Protein AF-A0A519QA83-F1 (afdb_monomer_lite)

Structure (mmCIF, N/CA/C/O backbone):
data_AF-A0A519QA83-F1
#
_entry.id   AF-A0A519QA83-F1
#
loop_
_atom_site.group_PDB
_atom_site.id
_atom_site.type_symbol
_atom_site.label_atom_id
_atom_site.label_alt_id
_atom_site.label_comp_id
_atom_site.label_asym_id
_atom_site.label_entity_id
_atom_site.label_seq_id
_atom_site.pdbx_PDB_ins_code
_atom_site.Cartn_x
_atom_site.Cartn_y
_atom_site.Cartn_z
_atom_site.occupancy
_atom_site.B_iso_or_equiv
_atom_site.auth_seq_id
_atom_site.auth_comp_id
_atom_site.auth_asym_id
_atom_site.auth_atom_id
_atom_site.pdbx_PDB_model_num
ATOM 1 N N . MET A 1 1 ? -1.523 -4.227 14.394 1.00 54.34 1 MET A N 1
ATOM 2 C CA . MET A 1 1 ? -1.708 -5.619 14.895 1.00 54.34 1 MET A CA 1
ATOM 3 C C . MET A 1 1 ? -2.032 -5.719 16.400 1.00 54.34 1 MET A C 1
ATOM 5 O O . MET A 1 1 ? -2.084 -6.819 16.958 1.00 54.34 1 MET A O 1
ATOM 9 N N . ASN A 1 2 ? -2.325 -4.601 17.074 1.00 49.84 2 ASN A N 1
ATOM 10 C CA . ASN A 1 2 ? -2.514 -4.579 18.530 1.00 49.84 2 ASN A CA 1
ATOM 11 C C . ASN A 1 2 ? -3.851 -5.167 19.010 1.00 49.84 2 ASN A C 1
ATOM 13 O O . ASN A 1 2 ? -3.904 -5.671 20.126 1.00 49.84 2 ASN A O 1
ATOM 17 N N . SER A 1 3 ? -4.872 -5.241 18.150 1.00 56.34 3 SER A N 1
ATOM 18 C CA . SER A 1 3 ? -6.185 -5.821 18.474 1.00 56.34 3 SER A CA 1
ATOM 19 C C . SER A 1 3 ? -6.281 -7.347 18.353 1.00 56.34 3 SER A C 1
ATOM 21 O O . SER A 1 3 ? -7.193 -7.926 18.927 1.00 56.34 3 SER A O 1
ATOM 23 N N . LEU A 1 4 ? -5.363 -8.019 17.642 1.00 64.06 4 LEU A N 1
ATOM 24 C CA . LEU A 1 4 ? -5.380 -9.483 17.544 1.00 64.06 4 LEU A CA 1
ATOM 25 C C . LEU A 1 4 ? -4.859 -10.086 18.855 1.00 64.06 4 LEU A C 1
ATOM 27 O O . LEU A 1 4 ? -3.662 -9.971 19.156 1.00 64.06 4 LEU A O 1
ATOM 31 N N . THR A 1 5 ? -5.725 -10.730 19.637 1.00 74.69 5 THR A N 1
ATOM 32 C CA . THR A 1 5 ? -5.291 -11.511 20.802 1.00 74.69 5 THR A CA 1
ATOM 33 C C . THR A 1 5 ? -5.056 -12.973 20.415 1.00 74.69 5 THR A C 1
ATOM 35 O O . THR A 1 5 ? -5.645 -13.493 19.467 1.00 74.69 5 THR A O 1
ATOM 38 N N . LEU A 1 6 ? -4.210 -13.680 21.174 1.00 77.62 6 LEU A N 1
ATOM 39 C CA . LEU A 1 6 ? -4.020 -15.127 20.987 1.00 77.62 6 LEU A CA 1
ATOM 40 C C . LEU A 1 6 ? -5.333 -15.904 21.168 1.00 77.62 6 LEU A C 1
ATOM 42 O O . LEU A 1 6 ? -5.496 -16.971 20.584 1.00 77.62 6 LEU A O 1
ATOM 46 N N . ARG A 1 7 ? -6.269 -15.362 21.958 1.00 78.31 7 ARG A N 1
ATOM 47 C CA . ARG A 1 7 ? -7.602 -15.930 22.164 1.00 78.31 7 ARG A CA 1
ATOM 48 C C . ARG A 1 7 ? -8.464 -15.807 20.908 1.00 78.31 7 ARG A C 1
ATOM 50 O O . ARG A 1 7 ? -9.066 -16.802 20.517 1.00 78.31 7 ARG A O 1
ATOM 57 N N . ASP A 1 8 ? -8.480 -14.639 20.268 1.00 79.88 8 ASP A N 1
ATOM 58 C CA . ASP A 1 8 ? -9.243 -14.430 19.029 1.00 79.88 8 ASP A CA 1
ATOM 59 C C . ASP A 1 8 ? -8.725 -15.344 17.917 1.00 79.88 8 ASP A C 1
ATOM 61 O O . ASP A 1 8 ? -9.504 -15.978 17.207 1.00 79.88 8 ASP A O 1
ATOM 65 N N . LEU A 1 9 ? -7.398 -15.487 17.821 1.00 79.88 9 LEU A N 1
ATOM 66 C CA . LEU A 1 9 ? -6.788 -16.407 16.868 1.00 79.88 9 LEU A CA 1
ATOM 67 C C . LEU A 1 9 ? -7.158 -17.863 17.167 1.00 79.88 9 LEU A C 1
ATOM 69 O O . LEU A 1 9 ? -7.580 -18.573 16.261 1.00 79.88 9 LEU A O 1
ATOM 73 N N . ALA A 1 10 ? -7.029 -18.299 18.423 1.00 82.75 10 ALA A N 1
ATOM 74 C CA . ALA A 1 10 ? -7.390 -19.645 18.871 1.00 82.75 10 ALA A CA 1
ATOM 75 C C . ALA A 1 10 ? -8.837 -20.003 18.501 1.00 82.75 10 ALA A C 1
ATOM 77 O O . ALA A 1 10 ? -9.091 -21.075 17.949 1.00 82.75 10 ALA A O 1
ATOM 78 N N . GLN A 1 11 ? -9.762 -19.069 18.724 1.00 84.88 11 GLN A N 1
ATOM 79 C CA . GLN A 1 11 ? -11.159 -19.217 18.337 1.00 84.88 11 GLN A CA 1
ATOM 80 C C . GLN A 1 11 ? -11.325 -19.320 16.816 1.00 84.88 11 GLN A C 1
ATOM 82 O O . GLN A 1 11 ? -12.032 -20.211 16.349 1.00 84.88 11 GLN A O 1
ATOM 87 N N . ALA A 1 12 ? -10.651 -18.463 16.045 1.00 82.81 12 ALA A N 1
ATOM 88 C CA . ALA A 1 12 ? -10.742 -18.460 14.585 1.00 82.81 12 ALA A CA 1
ATOM 89 C C . ALA A 1 12 ? -10.216 -19.755 13.941 1.00 82.81 12 ALA A C 1
ATOM 91 O O . ALA A 1 12 ? -10.773 -20.212 12.947 1.00 82.81 12 ALA A O 1
ATOM 92 N N . VAL A 1 13 ? -9.172 -20.370 14.511 1.00 84.75 13 VAL A N 1
ATOM 93 C CA . VAL A 1 13 ? -8.583 -21.621 13.988 1.00 84.75 13 VAL A CA 1
ATOM 94 C C . VAL A 1 13 ? -9.117 -22.886 14.672 1.00 84.75 13 VAL A C 1
ATOM 96 O O . VAL A 1 13 ? -8.660 -23.990 14.368 1.00 84.75 13 VAL A O 1
ATOM 99 N N . GLY A 1 14 ? -10.055 -22.749 15.617 1.00 84.62 14 GLY A N 1
ATOM 100 C CA . GLY A 1 14 ? -10.630 -23.869 16.367 1.00 84.62 14 GLY A CA 1
ATOM 101 C C . GLY A 1 14 ? -9.611 -24.642 17.217 1.00 84.62 14 GLY A C 1
ATOM 102 O O . GLY A 1 14 ? -9.711 -25.864 17.343 1.00 84.62 14 GLY A O 1
ATOM 103 N N . LYS A 1 15 ? -8.597 -23.963 17.771 1.00 87.94 15 LYS A N 1
ATOM 104 C CA . LYS A 1 15 ? -7.553 -24.558 18.633 1.00 87.94 15 LYS A CA 1
ATOM 105 C C . LYS A 1 15 ? -7.526 -23.887 20.002 1.00 87.94 15 LYS A C 1
ATOM 107 O O . LYS A 1 15 ? -8.111 -22.831 20.196 1.00 87.94 15 LYS A O 1
ATOM 112 N N . SER A 1 16 ? -6.842 -24.494 20.972 1.00 85.50 16 SER A N 1
ATOM 113 C CA . SER A 1 16 ? -6.591 -23.837 22.257 1.00 85.50 16 SER A CA 1
ATOM 114 C C . SER A 1 16 ? -5.443 -22.833 22.141 1.00 85.50 16 SER A C 1
ATOM 116 O O . SER A 1 16 ? -4.518 -23.003 21.344 1.00 85.50 16 SER A O 1
ATOM 118 N N . THR A 1 17 ? -5.460 -21.806 22.990 1.00 82.50 17 THR A N 1
ATOM 119 C CA . THR A 1 17 ? -4.350 -20.851 23.112 1.00 82.50 17 THR A CA 1
ATOM 120 C C . THR A 1 17 ? -3.035 -21.544 23.477 1.00 82.50 17 THR A C 1
ATOM 122 O O . THR A 1 17 ? -1.984 -21.128 23.002 1.00 82.50 17 THR A O 1
ATOM 125 N N . THR A 1 18 ? -3.084 -22.636 24.248 1.00 85.50 18 THR A N 1
ATOM 126 C CA . THR A 1 18 ? -1.916 -23.453 24.613 1.00 85.50 18 THR A CA 1
ATOM 127 C C . THR A 1 18 ? -1.201 -24.035 23.396 1.00 85.50 18 THR A C 1
ATOM 129 O O . THR A 1 18 ? 0.023 -24.033 23.361 1.00 85.50 18 THR A O 1
ATOM 132 N N . VAL A 1 19 ? -1.931 -24.488 22.369 1.00 84.50 19 VAL A N 1
ATOM 133 C CA . VAL A 1 19 ? -1.313 -25.001 21.131 1.00 84.50 19 VAL A CA 1
ATOM 134 C C . VAL A 1 19 ? -0.548 -23.893 20.407 1.00 84.50 19 VAL A C 1
ATOM 136 O O . VAL A 1 19 ? 0.564 -24.116 19.941 1.00 84.50 19 VAL A O 1
ATOM 139 N N . ILE A 1 20 ? -1.111 -22.685 20.356 1.00 82.06 20 ILE A N 1
ATOM 140 C CA . ILE A 1 20 ? -0.476 -21.528 19.709 1.00 82.06 20 ILE A CA 1
ATOM 141 C C . ILE A 1 20 ? 0.773 -21.093 20.487 1.00 82.06 20 ILE A C 1
ATOM 143 O O . ILE A 1 20 ? 1.814 -20.846 19.887 1.00 82.06 20 ILE A O 1
ATOM 147 N N . VAL A 1 21 ? 0.697 -21.055 21.820 1.00 84.81 21 VAL A N 1
ATOM 148 C CA . VAL A 1 21 ? 1.844 -20.756 22.694 1.00 84.81 21 VAL A CA 1
ATOM 149 C C . VAL A 1 21 ? 2.941 -21.815 22.554 1.00 84.81 21 VAL A C 1
ATOM 151 O O . VAL A 1 21 ? 4.108 -21.461 22.470 1.00 84.81 21 VAL A O 1
ATOM 154 N N . ASN A 1 22 ? 2.596 -23.099 22.446 1.00 88.06 22 ASN A N 1
ATOM 155 C CA . ASN A 1 22 ? 3.593 -24.154 22.246 1.00 88.06 22 ASN A CA 1
ATOM 156 C C . ASN A 1 22 ? 4.310 -24.048 20.892 1.00 88.06 22 ASN A C 1
ATOM 158 O O . ASN A 1 22 ? 5.493 -24.359 20.811 1.00 88.06 22 ASN A O 1
ATOM 162 N N . LEU A 1 23 ? 3.607 -23.631 19.835 1.00 86.38 23 LEU A N 1
ATOM 163 C CA . LEU A 1 23 ? 4.178 -23.523 18.489 1.00 86.38 23 LEU A CA 1
ATOM 164 C C . LEU A 1 23 ? 4.998 -22.246 18.283 1.00 86.38 23 LEU A C 1
ATOM 166 O O . LEU A 1 23 ? 5.997 -22.275 17.573 1.00 86.38 23 LEU A O 1
ATOM 170 N N . PHE A 1 24 ? 4.573 -21.132 18.879 1.00 85.81 24 PHE A N 1
ATOM 171 C CA . PHE A 1 24 ? 5.125 -19.808 18.572 1.00 85.81 24 PHE A CA 1
ATOM 172 C C . PHE A 1 24 ? 5.715 -19.082 19.788 1.00 85.81 24 PHE A C 1
ATOM 174 O O . PHE A 1 24 ? 6.236 -17.976 19.654 1.00 85.81 24 PHE A O 1
ATOM 181 N N . GLY A 1 25 ? 5.628 -19.673 20.982 1.00 86.19 25 GLY A N 1
ATOM 182 C CA . GLY A 1 25 ? 6.073 -19.099 22.253 1.00 86.19 25 GLY A CA 1
ATOM 183 C C . GLY A 1 25 ? 5.185 -17.947 22.723 1.00 86.19 25 GLY A C 1
ATOM 184 O O . GLY A 1 25 ? 4.432 -18.065 23.686 1.00 86.19 25 GLY A O 1
ATOM 185 N N . ALA A 1 26 ? 5.255 -16.818 22.025 1.00 82.56 26 ALA A N 1
ATOM 186 C CA . ALA A 1 26 ? 4.541 -15.591 22.349 1.00 82.56 26 ALA A CA 1
ATOM 187 C C . ALA A 1 26 ? 3.913 -14.958 21.099 1.00 82.56 26 ALA A C 1
ATOM 189 O O . ALA A 1 26 ? 4.157 -15.369 19.964 1.00 82.56 26 ALA A O 1
ATOM 190 N N . LYS A 1 27 ? 3.115 -13.900 21.298 1.00 80.38 27 LYS A N 1
ATOM 191 C CA . LYS A 1 27 ? 2.527 -13.119 20.196 1.00 80.38 27 LYS A CA 1
ATOM 192 C C . LYS A 1 27 ? 3.597 -12.585 19.232 1.00 80.38 27 LYS A C 1
ATOM 194 O O . LYS A 1 27 ? 3.352 -12.559 18.033 1.00 80.38 27 LYS A O 1
ATOM 199 N N . SER A 1 28 ? 4.770 -12.195 19.735 1.00 81.38 28 SER A N 1
ATOM 200 C CA . SER A 1 28 ? 5.907 -11.771 18.908 1.00 81.38 28 SER A CA 1
ATOM 201 C C . SER A 1 28 ? 6.388 -12.883 17.974 1.00 81.38 28 SER A C 1
ATOM 203 O O . SER A 1 28 ? 6.500 -12.644 16.777 1.00 81.38 28 SER A O 1
ATOM 205 N N . GLY A 1 29 ? 6.574 -14.104 18.486 1.00 84.38 29 GLY A N 1
ATOM 206 C CA . GLY A 1 29 ? 6.980 -15.257 17.677 1.00 84.38 29 GLY A CA 1
ATOM 207 C C . GLY A 1 29 ? 5.936 -15.653 16.631 1.00 84.38 29 GLY A C 1
ATOM 208 O O . GLY A 1 29 ? 6.284 -16.015 15.511 1.00 84.38 29 GLY A O 1
ATOM 209 N N . LEU A 1 30 ? 4.646 -15.493 16.941 1.00 85.50 30 LEU A N 1
ATOM 210 C CA . LEU A 1 30 ? 3.574 -15.672 15.960 1.00 85.50 30 LEU A CA 1
ATOM 211 C C . LEU A 1 30 ? 3.630 -14.606 14.854 1.00 85.50 30 LEU A C 1
ATOM 213 O O . LEU A 1 30 ? 3.518 -14.947 13.681 1.00 85.50 30 LEU A O 1
ATOM 217 N N . ILE A 1 31 ? 3.794 -13.328 15.213 1.00 85.56 31 ILE A N 1
ATOM 218 C CA . ILE A 1 31 ? 3.922 -12.233 14.236 1.00 85.56 31 ILE A CA 1
ATOM 219 C C . ILE A 1 31 ? 5.139 -12.469 13.336 1.00 85.56 31 ILE A C 1
ATOM 221 O O . ILE A 1 31 ? 5.026 -12.303 12.123 1.00 85.56 31 ILE A O 1
ATOM 225 N N . GLN A 1 32 ? 6.263 -12.911 13.908 1.00 87.00 32 GLN A N 1
ATOM 226 C CA . GLN A 1 32 ? 7.455 -13.267 13.144 1.00 87.00 32 GLN A CA 1
ATOM 227 C C . GLN A 1 32 ? 7.157 -14.399 12.157 1.00 87.00 32 GLN A C 1
ATOM 229 O O . GLN A 1 32 ? 7.405 -14.241 10.969 1.00 87.00 32 GLN A O 1
ATOM 234 N N . ALA A 1 33 ? 6.555 -15.504 12.609 1.00 89.94 33 ALA A N 1
ATOM 235 C CA . ALA A 1 33 ? 6.227 -16.637 11.741 1.00 89.94 33 ALA A CA 1
ATOM 236 C C . ALA A 1 33 ? 5.262 -16.259 10.600 1.00 89.94 33 ALA A C 1
ATOM 238 O O . ALA A 1 33 ? 5.432 -16.700 9.464 1.00 89.94 33 ALA A O 1
ATOM 239 N N . VAL A 1 34 ? 4.269 -15.411 10.886 1.00 91.00 34 VAL A N 1
ATOM 240 C CA . VAL A 1 34 ? 3.353 -14.863 9.873 1.00 91.00 34 VAL A CA 1
ATOM 241 C C . VAL A 1 34 ? 4.108 -13.984 8.871 1.00 91.00 34 VAL A C 1
ATOM 243 O O . VAL A 1 34 ? 3.839 -14.057 7.674 1.00 91.00 34 VAL A O 1
ATOM 246 N N . GLY A 1 35 ? 5.063 -13.186 9.346 1.00 92.56 35 GLY A N 1
ATOM 247 C CA . GLY A 1 35 ? 5.946 -12.374 8.517 1.00 92.56 35 GLY A CA 1
ATOM 248 C C . GLY A 1 35 ? 6.856 -13.194 7.598 1.00 92.56 35 GLY A C 1
ATOM 249 O O . GLY A 1 35 ? 6.949 -12.893 6.412 1.00 92.56 35 GLY A O 1
ATOM 250 N N . GLU A 1 36 ? 7.466 -14.267 8.105 1.00 94.88 36 GLU A N 1
ATOM 251 C CA . GLU A 1 36 ? 8.290 -15.184 7.299 1.00 94.88 36 GLU A CA 1
ATOM 252 C C . GLU A 1 36 ? 7.459 -15.885 6.212 1.00 94.88 36 GLU A C 1
ATOM 254 O O . GLU A 1 36 ? 7.869 -15.967 5.053 1.00 94.88 36 GLU A O 1
ATOM 259 N N . GLU A 1 37 ? 6.248 -16.344 6.544 1.00 95.12 37 GLU A N 1
ATOM 260 C CA . GLU A 1 37 ? 5.341 -16.928 5.549 1.00 95.12 37 GLU A CA 1
ATOM 261 C C . GLU A 1 37 ? 4.876 -15.886 4.519 1.00 95.12 37 GLU A C 1
ATOM 263 O O . GLU A 1 37 ? 4.764 -16.198 3.330 1.00 95.12 37 GLU A O 1
ATOM 268 N N . ALA A 1 38 ? 4.638 -14.638 4.939 1.00 95.19 38 ALA A N 1
ATOM 269 C CA . ALA A 1 38 ? 4.333 -13.543 4.023 1.00 95.19 38 ALA A CA 1
ATOM 270 C C . ALA A 1 38 ? 5.508 -13.259 3.077 1.00 95.19 38 ALA A C 1
ATOM 272 O O . ALA A 1 38 ? 5.279 -13.105 1.879 1.00 95.19 38 ALA A O 1
ATOM 273 N N . LEU A 1 39 ? 6.747 -13.262 3.581 1.00 97.00 39 LEU A N 1
ATOM 274 C CA . LEU A 1 39 ? 7.962 -13.098 2.778 1.00 97.00 39 LEU A CA 1
ATOM 275 C C . LEU A 1 39 ? 8.091 -14.212 1.740 1.00 97.00 39 LEU A C 1
ATOM 277 O O . LEU A 1 39 ? 8.279 -13.929 0.559 1.00 97.00 39 LEU A O 1
ATOM 281 N N . ARG A 1 40 ? 7.898 -15.470 2.152 1.00 97.56 40 ARG A N 1
ATOM 282 C CA . ARG A 1 40 ? 7.931 -16.629 1.250 1.00 97.56 40 ARG A CA 1
ATOM 283 C C . ARG A 1 40 ? 6.880 -16.529 0.141 1.00 97.56 40 ARG A C 1
ATOM 285 O O . ARG A 1 40 ? 7.168 -16.830 -1.017 1.00 97.56 40 ARG A O 1
ATOM 292 N N . ARG A 1 41 ? 5.649 -16.125 0.479 1.00 97.00 41 ARG A N 1
ATOM 293 C CA . ARG A 1 41 ? 4.567 -15.944 -0.505 1.00 97.00 41 ARG A CA 1
ATOM 294 C C . ARG A 1 41 ? 4.837 -14.789 -1.460 1.00 97.00 41 ARG A C 1
ATOM 296 O O . ARG A 1 41 ? 4.523 -14.924 -2.640 1.00 97.00 41 ARG A O 1
ATOM 303 N N . ASP A 1 42 ? 5.397 -13.694 -0.957 1.00 97.06 42 ASP A N 1
ATOM 304 C CA . ASP A 1 42 ? 5.720 -12.512 -1.756 1.00 97.06 42 ASP A CA 1
ATOM 305 C C . ASP A 1 42 ? 6.888 -12.795 -2.711 1.00 97.06 42 ASP A C 1
ATOM 307 O O . ASP A 1 42 ? 6.799 -12.460 -3.887 1.00 97.06 42 ASP A O 1
ATOM 311 N N . ALA A 1 43 ? 7.925 -13.512 -2.266 1.00 97.69 43 ALA A N 1
ATOM 312 C CA . ALA A 1 43 ? 9.002 -13.984 -3.142 1.00 97.69 43 ALA A CA 1
ATOM 313 C C . ALA A 1 43 ? 8.449 -14.864 -4.276 1.00 97.69 43 ALA A C 1
ATOM 315 O O . ALA A 1 43 ? 8.624 -14.558 -5.451 1.00 97.69 43 ALA A O 1
ATOM 316 N N . ALA A 1 44 ? 7.636 -15.871 -3.934 1.00 97.38 44 ALA A N 1
ATOM 317 C CA . ALA A 1 44 ? 7.009 -16.731 -4.937 1.00 97.38 44 ALA A CA 1
ATOM 318 C C . ALA A 1 44 ? 6.054 -15.966 -5.877 1.00 97.38 44 ALA A C 1
ATOM 320 O O . ALA A 1 44 ? 5.820 -16.395 -7.007 1.00 97.38 44 ALA A O 1
ATOM 321 N N . PHE A 1 45 ? 5.441 -14.874 -5.410 1.00 97.56 45 PHE A N 1
ATOM 322 C CA . PHE A 1 45 ? 4.655 -13.981 -6.258 1.00 97.56 45 PHE A CA 1
ATOM 323 C C . PHE A 1 45 ? 5.545 -13.272 -7.283 1.00 97.56 45 PHE A C 1
ATOM 325 O O . PHE A 1 45 ? 5.203 -13.309 -8.463 1.00 97.56 45 PHE A O 1
ATOM 332 N N . HIS A 1 46 ? 6.672 -12.690 -6.863 1.00 97.88 46 HIS A N 1
ATOM 333 C CA . HIS A 1 46 ? 7.605 -12.010 -7.768 1.00 97.88 46 HIS A CA 1
ATOM 334 C C . HIS A 1 46 ? 8.194 -12.977 -8.802 1.00 97.88 46 HIS A C 1
ATOM 336 O O . HIS A 1 46 ? 8.186 -12.650 -9.988 1.00 97.88 46 HIS A O 1
ATOM 342 N N . ASP A 1 47 ? 8.580 -14.190 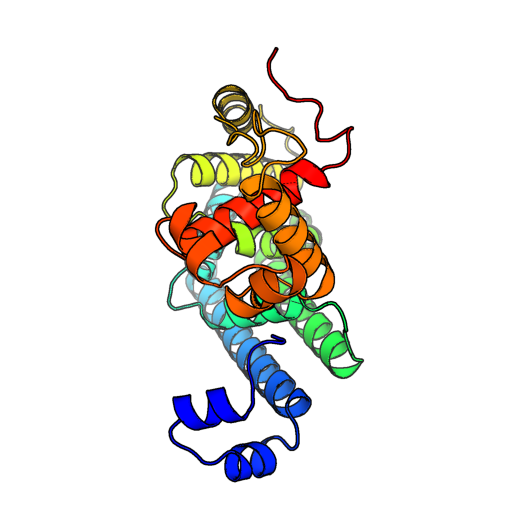-8.388 1.00 97.81 47 ASP A N 1
ATOM 343 C CA . ASP A 1 47 ? 9.078 -15.229 -9.300 1.00 97.81 47 ASP A CA 1
ATOM 344 C C . ASP A 1 47 ? 8.070 -15.521 -10.419 1.00 97.81 47 ASP A C 1
ATOM 346 O O . ASP A 1 47 ? 8.397 -15.461 -11.604 1.00 97.81 47 ASP A O 1
ATOM 350 N N . ARG A 1 48 ? 6.808 -15.794 -10.051 1.00 97.56 48 ARG A N 1
ATOM 351 C CA . ARG A 1 48 ? 5.741 -16.073 -11.028 1.00 97.56 48 ARG A CA 1
ATOM 352 C C . ARG A 1 48 ? 5.428 -14.861 -11.899 1.00 97.56 48 ARG A C 1
ATOM 354 O O . ARG A 1 48 ? 5.186 -15.021 -13.092 1.00 97.56 48 ARG A O 1
ATOM 361 N N . PHE A 1 49 ? 5.397 -13.674 -11.299 1.00 97.75 49 PHE A N 1
ATOM 362 C CA . PHE A 1 49 ? 5.082 -12.430 -11.990 1.00 97.75 49 PHE A CA 1
ATOM 363 C C . PHE A 1 49 ? 6.104 -12.139 -13.091 1.00 97.75 49 PHE A C 1
ATOM 365 O O . PHE A 1 49 ? 5.717 -11.951 -14.242 1.00 97.75 49 PHE A O 1
ATOM 372 N N . PHE A 1 50 ? 7.400 -12.178 -12.770 1.00 97.31 50 PHE A N 1
ATOM 373 C CA . PHE A 1 50 ? 8.449 -11.889 -13.745 1.00 97.31 50 PHE A CA 1
ATOM 374 C C . PHE A 1 50 ? 8.702 -13.039 -14.723 1.00 97.31 50 PHE A C 1
ATOM 376 O O . PHE A 1 50 ? 9.006 -12.771 -15.883 1.00 97.31 50 PHE A O 1
ATOM 383 N N . GLN A 1 51 ? 8.487 -14.303 -14.331 1.00 97.00 51 GLN A N 1
ATOM 384 C CA . GLN A 1 51 ? 8.492 -15.416 -15.291 1.00 97.00 51 GLN A CA 1
ATOM 385 C C . GLN A 1 51 ? 7.427 -15.253 -16.380 1.00 97.00 51 GLN A C 1
ATOM 387 O O . GLN A 1 51 ? 7.698 -15.555 -17.541 1.00 97.00 51 GLN A O 1
ATOM 392 N N . ALA A 1 52 ? 6.232 -14.761 -16.035 1.00 96.69 52 ALA A N 1
ATOM 393 C CA . ALA A 1 52 ? 5.140 -14.589 -16.995 1.00 96.69 52 ALA A CA 1
ATOM 394 C C . ALA A 1 52 ? 5.434 -13.536 -18.079 1.00 96.69 52 ALA A C 1
ATOM 396 O O . ALA A 1 52 ? 4.811 -13.561 -19.139 1.00 96.69 52 ALA A O 1
ATOM 397 N N . VAL A 1 53 ? 6.380 -12.629 -17.824 1.00 95.88 53 VAL A N 1
ATOM 398 C CA . VAL A 1 53 ? 6.794 -11.562 -18.749 1.00 95.88 53 VAL A CA 1
ATOM 399 C C . VAL A 1 53 ? 8.266 -11.678 -19.149 1.00 95.88 53 VAL A C 1
ATOM 401 O O . VAL A 1 53 ? 8.874 -10.708 -19.602 1.00 95.88 53 VAL A O 1
ATOM 404 N N . ALA A 1 54 ? 8.860 -12.863 -18.986 1.00 93.88 54 ALA A N 1
ATOM 405 C CA . ALA A 1 54 ? 10.246 -13.103 -19.357 1.00 93.88 54 ALA A CA 1
ATOM 406 C C . ALA A 1 54 ? 10.470 -12.797 -20.849 1.00 93.88 54 ALA A C 1
ATOM 408 O O . ALA A 1 54 ? 9.756 -13.298 -21.718 1.00 93.88 54 ALA A O 1
ATOM 409 N N . GLY A 1 55 ? 11.469 -11.962 -21.142 1.00 90.81 55 GLY A N 1
ATOM 410 C CA . GLY A 1 55 ? 11.785 -11.521 -22.504 1.00 90.81 55 GLY A CA 1
ATOM 411 C C . GLY A 1 55 ? 10.924 -10.370 -23.038 1.00 90.81 55 GLY A C 1
ATOM 412 O O . GLY A 1 55 ? 11.140 -9.956 -24.176 1.00 90.81 55 GLY A O 1
ATOM 413 N N . LEU A 1 56 ? 9.983 -9.827 -22.254 1.00 92.31 56 LEU A N 1
ATOM 414 C CA . LEU A 1 56 ? 9.276 -8.597 -22.617 1.00 92.31 56 LEU A CA 1
ATOM 415 C C . LEU A 1 56 ? 10.281 -7.430 -22.710 1.00 92.31 56 LEU A C 1
ATOM 417 O O . LEU A 1 56 ? 11.002 -7.189 -21.738 1.00 92.31 56 LEU A O 1
ATOM 421 N N . PRO A 1 57 ? 10.336 -6.679 -23.827 1.00 92.62 57 PRO A N 1
ATOM 422 C CA . PRO A 1 57 ? 11.207 -5.513 -23.935 1.00 92.62 57 PRO A CA 1
ATOM 423 C C . PRO A 1 57 ? 10.860 -4.447 -22.892 1.00 92.62 57 PRO A C 1
ATOM 425 O O . PRO A 1 57 ? 9.694 -4.059 -22.757 1.00 92.62 57 PRO A O 1
ATOM 428 N N . VAL A 1 58 ? 11.880 -3.936 -22.197 1.00 93.69 58 VAL A N 1
ATOM 429 C CA . VAL A 1 58 ? 11.739 -2.879 -21.183 1.00 93.69 58 VAL A CA 1
ATOM 430 C C . VAL A 1 58 ? 11.658 -1.510 -21.864 1.00 93.69 58 VAL A C 1
ATOM 432 O O . VAL A 1 58 ? 12.573 -0.693 -21.835 1.00 93.69 58 VAL A O 1
ATOM 435 N N . GLU A 1 59 ? 10.530 -1.274 -22.524 1.00 95.25 59 GLU A N 1
ATOM 436 C CA . GLU A 1 59 ? 10.170 0.012 -23.117 1.00 95.25 59 GLU A CA 1
ATOM 437 C C . GLU A 1 59 ? 9.209 0.774 -22.200 1.00 95.25 59 GLU A C 1
ATOM 439 O O . GLU A 1 59 ? 8.508 0.177 -21.385 1.00 95.25 59 GLU A O 1
ATOM 444 N N . ARG A 1 60 ? 9.138 2.100 -22.355 1.00 94.38 60 ARG A N 1
ATOM 445 C CA . ARG A 1 60 ? 8.342 2.991 -21.494 1.00 94.38 60 ARG A CA 1
ATOM 446 C C . ARG A 1 60 ? 6.906 2.508 -21.283 1.00 94.38 60 ARG A C 1
ATOM 448 O O . ARG A 1 60 ? 6.459 2.415 -20.142 1.00 94.38 60 ARG A O 1
ATOM 455 N N . ASP A 1 61 ? 6.190 2.198 -22.361 1.00 95.50 61 ASP A N 1
ATOM 456 C CA . ASP A 1 61 ? 4.776 1.813 -22.272 1.00 95.50 61 ASP A CA 1
ATOM 457 C C . ASP A 1 61 ? 4.596 0.394 -21.715 1.00 95.50 61 ASP A C 1
ATOM 459 O O . ASP A 1 61 ? 3.681 0.162 -20.923 1.00 95.50 61 ASP A O 1
ATOM 463 N N . ASN A 1 62 ? 5.512 -0.526 -22.038 1.00 95.88 62 ASN A N 1
ATOM 464 C CA . ASN A 1 62 ? 5.527 -1.871 -21.460 1.00 95.88 62 ASN A CA 1
ATOM 465 C C . ASN A 1 62 ? 5.784 -1.819 -19.951 1.00 95.88 62 ASN A C 1
ATOM 467 O O . ASN A 1 62 ? 5.075 -2.472 -19.188 1.00 95.88 62 ASN A O 1
ATOM 471 N N . LEU A 1 63 ? 6.755 -1.013 -19.509 1.00 96.38 63 LEU A N 1
ATOM 472 C CA . LEU A 1 63 ? 7.084 -0.849 -18.096 1.00 96.38 63 LEU A CA 1
ATOM 473 C C . LEU A 1 63 ? 5.923 -0.205 -17.328 1.00 96.38 63 LEU A C 1
ATOM 475 O O . LEU A 1 63 ? 5.543 -0.699 -16.267 1.00 96.38 63 LEU A O 1
ATOM 479 N N . LEU A 1 64 ? 5.312 0.847 -17.880 1.00 96.19 64 LEU A N 1
ATOM 480 C CA . LEU A 1 64 ? 4.131 1.477 -17.288 1.00 96.19 64 LEU A CA 1
ATOM 481 C C . LEU A 1 64 ? 2.982 0.470 -17.125 1.00 96.19 64 LEU A C 1
ATOM 483 O O . LEU A 1 64 ? 2.426 0.343 -16.031 1.00 96.19 64 LEU A O 1
ATOM 487 N N . ALA A 1 65 ? 2.653 -0.275 -18.184 1.00 96.81 65 ALA A N 1
ATOM 488 C CA . A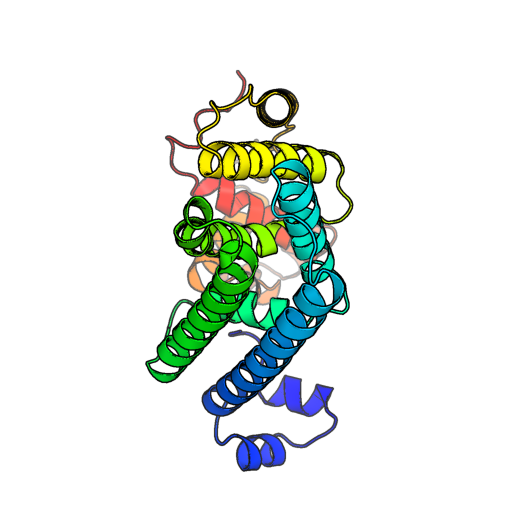LA A 1 65 ? 1.601 -1.288 -18.146 1.00 96.81 65 ALA A CA 1
ATOM 489 C C . ALA A 1 65 ? 1.918 -2.409 -17.142 1.00 96.81 65 ALA A C 1
ATOM 491 O O . ALA A 1 65 ? 1.040 -2.832 -16.385 1.00 96.81 65 ALA A O 1
ATOM 492 N N . LEU A 1 66 ? 3.176 -2.855 -17.086 1.00 97.44 66 LEU A N 1
ATOM 493 C CA . LEU A 1 66 ? 3.626 -3.894 -16.163 1.00 97.44 66 LEU A CA 1
ATOM 494 C C . LEU A 1 66 ? 3.489 -3.454 -14.702 1.00 97.44 66 LEU A C 1
ATOM 496 O O . LEU A 1 66 ? 2.977 -4.212 -13.877 1.00 97.44 66 LEU A O 1
ATOM 500 N N . ILE A 1 67 ? 3.893 -2.224 -14.377 1.00 97.12 67 ILE A N 1
ATOM 501 C CA . ILE A 1 67 ? 3.792 -1.692 -13.013 1.00 97.12 67 ILE A CA 1
ATOM 502 C C . ILE A 1 67 ? 2.321 -1.515 -12.598 1.00 97.12 67 ILE A C 1
ATOM 504 O O . ILE A 1 67 ? 1.947 -1.872 -11.477 1.00 97.12 67 ILE A O 1
ATOM 508 N N . GLN A 1 68 ? 1.456 -1.031 -13.497 1.00 95.12 68 GLN A N 1
ATOM 509 C CA . GLN A 1 68 ? 0.012 -0.954 -13.231 1.00 95.12 68 GLN A CA 1
ATOM 510 C C . GLN A 1 68 ? -0.586 -2.343 -12.978 1.00 95.12 68 GLN A C 1
ATOM 512 O O . GLN A 1 68 ? -1.366 -2.533 -12.041 1.00 95.12 68 GLN A O 1
ATOM 517 N N . HIS A 1 69 ? -0.194 -3.334 -13.780 1.00 95.81 69 HIS A N 1
ATOM 518 C CA . HIS A 1 69 ? -0.636 -4.710 -13.591 1.00 95.81 69 HIS A CA 1
ATOM 519 C C . HIS A 1 69 ? -0.156 -5.289 -12.251 1.00 95.81 69 HIS A C 1
ATOM 521 O O . HIS A 1 69 ? -0.957 -5.872 -11.517 1.00 95.81 69 HIS A O 1
ATOM 527 N N . TYR A 1 70 ? 1.108 -5.057 -11.882 1.00 96.56 70 TYR A N 1
ATOM 528 C CA . TYR A 1 70 ? 1.669 -5.436 -10.582 1.00 96.56 70 TYR A CA 1
ATOM 529 C C . TYR A 1 70 ? 0.847 -4.866 -9.415 1.00 96.56 70 TYR A C 1
ATOM 531 O O . TYR A 1 70 ? 0.488 -5.602 -8.491 1.00 96.56 70 TYR A O 1
ATOM 539 N N . LEU A 1 71 ? 0.507 -3.571 -9.461 1.00 94.19 71 LEU A N 1
ATOM 540 C CA . LEU A 1 71 ? -0.312 -2.922 -8.431 1.00 94.19 71 LEU A CA 1
ATOM 541 C C . LEU A 1 71 ? -1.697 -3.558 -8.315 1.00 94.19 71 LEU A C 1
ATOM 543 O O . LEU A 1 71 ? -2.134 -3.877 -7.209 1.00 94.19 71 LEU A O 1
ATOM 547 N N . ASN A 1 72 ? -2.358 -3.797 -9.448 1.00 92.69 72 ASN A N 1
ATOM 548 C CA . ASN A 1 72 ? -3.687 -4.405 -9.477 1.00 92.69 72 ASN A CA 1
ATOM 549 C C . ASN A 1 72 ? -3.687 -5.813 -8.873 1.00 92.69 72 ASN A C 1
ATOM 551 O O . ASN A 1 72 ? -4.563 -6.138 -8.072 1.00 92.69 72 ASN A O 1
ATOM 555 N N . LEU A 1 73 ? -2.680 -6.634 -9.190 1.00 94.81 73 LEU A N 1
ATOM 556 C CA . LEU A 1 73 ? -2.545 -7.965 -8.597 1.00 94.81 73 LEU A CA 1
ATOM 557 C C . LEU A 1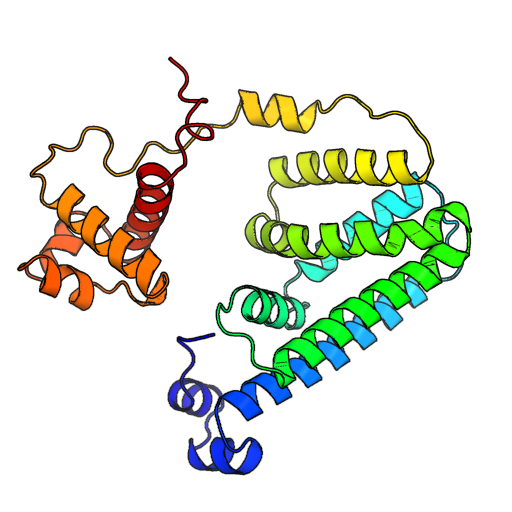 73 ? -2.345 -7.896 -7.080 1.00 94.81 73 LEU A C 1
ATOM 559 O O . LEU A 1 73 ? -2.948 -8.677 -6.348 1.00 94.81 73 LEU A O 1
ATOM 563 N N . ARG A 1 74 ? -1.549 -6.939 -6.588 1.00 93.56 74 ARG A N 1
ATOM 564 C CA . ARG A 1 74 ? -1.284 -6.772 -5.145 1.00 93.56 74 ARG A CA 1
ATOM 565 C C . ARG A 1 74 ? -2.424 -6.105 -4.370 1.00 93.56 74 ARG A C 1
ATOM 567 O O . ARG A 1 74 ? -2.489 -6.231 -3.144 1.00 93.56 74 ARG A O 1
ATOM 574 N N . ALA A 1 75 ? -3.337 -5.435 -5.067 1.00 91.31 75 ALA A N 1
ATOM 575 C CA . ALA A 1 75 ? -4.611 -4.965 -4.525 1.00 91.31 75 ALA A CA 1
ATOM 576 C C . ALA A 1 75 ? -5.711 -6.044 -4.553 1.00 91.31 75 ALA A C 1
ATOM 578 O O . ALA A 1 75 ? -6.742 -5.884 -3.899 1.00 91.31 75 ALA A O 1
ATOM 579 N N . GLY A 1 76 ? -5.505 -7.134 -5.299 1.00 89.62 76 GLY A N 1
ATOM 580 C CA . GLY A 1 76 ? -6.477 -8.208 -5.466 1.00 89.62 76 GLY A CA 1
ATOM 581 C C . GLY A 1 76 ? -6.723 -9.038 -4.195 1.00 89.62 76 GLY A C 1
ATOM 582 O O . GLY A 1 76 ? -5.892 -9.064 -3.283 1.00 89.62 76 GLY A O 1
ATOM 583 N N . PRO A 1 77 ? -7.852 -9.769 -4.134 1.00 85.50 77 PRO A N 1
ATOM 584 C CA . PRO A 1 77 ? -8.235 -10.566 -2.963 1.00 85.50 77 PRO A CA 1
ATOM 585 C C . PRO A 1 77 ? -7.242 -11.696 -2.645 1.00 85.50 77 PRO A C 1
ATOM 587 O O . PRO A 1 77 ? -7.050 -12.038 -1.478 1.00 85.50 77 PRO A O 1
ATOM 590 N N . ASP A 1 78 ? -6.561 -12.232 -3.659 1.00 86.81 78 ASP A N 1
ATOM 591 C CA . ASP A 1 78 ? -5.585 -13.318 -3.503 1.00 86.81 78 ASP A CA 1
ATOM 592 C C . ASP A 1 78 ? -4.244 -12.843 -2.915 1.00 86.81 78 ASP A C 1
ATOM 594 O O . ASP A 1 78 ? -3.425 -13.645 -2.457 1.00 86.81 78 ASP A O 1
ATOM 598 N N . ALA A 1 79 ? -4.022 -11.527 -2.853 1.00 90.00 79 ALA A N 1
ATOM 599 C CA . ALA A 1 79 ? -2.806 -10.910 -2.335 1.00 90.00 79 ALA A CA 1
ATOM 600 C C . ALA A 1 79 ? -2.867 -10.654 -0.818 1.00 90.00 79 ALA 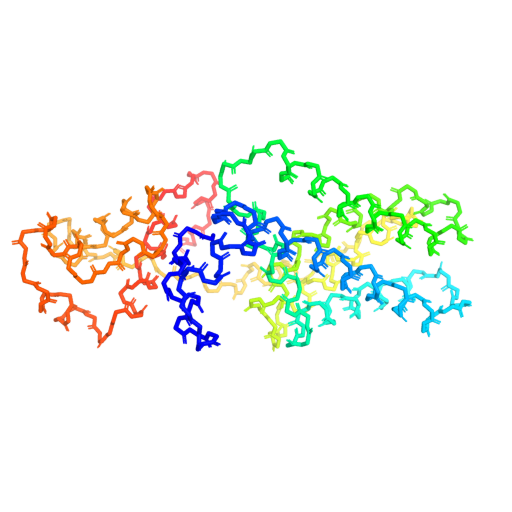A C 1
ATOM 602 O O . ALA A 1 79 ? -2.350 -9.658 -0.310 1.00 90.00 79 ALA A O 1
ATOM 603 N N . GLY A 1 80 ? -3.468 -11.574 -0.053 1.00 88.25 80 GLY A N 1
ATOM 604 C CA . GLY A 1 80 ? -3.600 -11.454 1.406 1.00 88.25 80 GLY A CA 1
ATOM 605 C C . GLY A 1 80 ? -2.264 -11.274 2.146 1.00 88.25 80 GLY A C 1
ATOM 606 O O . GLY A 1 80 ? -2.222 -10.634 3.195 1.00 88.25 80 GLY A O 1
ATOM 607 N N . PHE A 1 81 ? -1.154 -11.755 1.571 1.00 90.69 81 PHE A N 1
ATOM 608 C CA . PHE A 1 81 ? 0.197 -11.536 2.104 1.00 90.69 81 PHE A CA 1
ATOM 609 C C . PHE A 1 81 ? 0.608 -10.053 2.111 1.00 90.69 81 PHE A C 1
ATOM 611 O O . PHE A 1 81 ? 1.378 -9.638 2.971 1.00 90.69 81 PHE A O 1
ATOM 618 N N . VAL A 1 82 ? 0.059 -9.226 1.217 1.00 92.12 82 VAL A N 1
ATOM 619 C CA . VAL A 1 82 ? 0.312 -7.775 1.174 1.00 92.12 82 VAL A CA 1
ATOM 620 C C . VAL A 1 82 ? -0.272 -7.085 2.402 1.00 92.12 82 VAL A C 1
ATOM 622 O O . VAL A 1 82 ? 0.378 -6.233 3.001 1.00 92.12 82 VAL A O 1
ATOM 625 N N . ARG A 1 83 ? -1.461 -7.514 2.840 1.00 90.00 83 ARG A N 1
ATOM 626 C CA . ARG A 1 83 ? -2.148 -6.949 4.014 1.00 90.00 83 ARG A CA 1
ATOM 627 C C . ARG A 1 83 ? -1.361 -7.185 5.308 1.00 90.00 83 ARG A C 1
ATOM 629 O O . ARG A 1 83 ? -1.429 -6.377 6.232 1.00 90.00 83 ARG A O 1
ATOM 636 N N . ILE A 1 84 ? -0.584 -8.271 5.369 1.00 90.38 84 ILE A N 1
ATOM 637 C CA . ILE A 1 84 ? 0.337 -8.543 6.482 1.00 90.38 84 ILE A CA 1
ATOM 638 C C . ILE A 1 84 ? 1.410 -7.451 6.542 1.00 90.38 84 ILE A C 1
ATOM 640 O O . ILE A 1 84 ? 1.621 -6.869 7.605 1.00 90.38 84 ILE A O 1
ATOM 644 N N . TRP A 1 85 ? 2.035 -7.125 5.406 1.00 91.62 85 TRP A N 1
ATOM 645 C CA . TRP A 1 85 ? 3.052 -6.075 5.320 1.00 91.62 85 TRP A CA 1
ATOM 646 C C . TRP A 1 85 ? 2.502 -4.691 5.647 1.00 91.62 85 TRP A C 1
ATOM 648 O O . TRP A 1 85 ? 3.116 -3.964 6.420 1.00 91.62 85 TRP A O 1
ATOM 658 N N . GLU A 1 86 ? 1.320 -4.348 5.135 1.00 89.00 86 GLU A N 1
ATOM 659 C CA . GLU A 1 86 ? 0.632 -3.100 5.490 1.00 89.00 86 GLU A CA 1
ATOM 660 C C . GLU A 1 86 ? 0.409 -2.991 7.003 1.00 89.00 86 GLU A C 1
ATOM 662 O O . GLU A 1 86 ? 0.668 -1.952 7.607 1.00 89.00 86 GLU A O 1
ATOM 667 N N . GLY A 1 87 ? -0.006 -4.090 7.638 1.00 85.38 87 GLY A N 1
ATOM 668 C CA . GLY A 1 87 ? -0.164 -4.148 9.086 1.00 85.38 87 GLY A CA 1
ATOM 669 C C . GLY A 1 87 ? 1.154 -4.040 9.859 1.00 85.38 87 GLY A C 1
ATOM 670 O O . GLY A 1 87 ? 1.143 -3.505 10.968 1.00 85.38 87 GLY A O 1
ATOM 671 N N . LEU A 1 88 ? 2.257 -4.575 9.320 1.00 85.81 88 LEU A N 1
ATOM 672 C CA . LEU A 1 88 ? 3.591 -4.519 9.935 1.00 85.81 88 LEU A CA 1
ATOM 673 C C . LEU A 1 88 ? 4.214 -3.121 9.820 1.00 85.81 88 LEU A C 1
ATOM 675 O O . LEU A 1 88 ? 4.844 -2.675 10.776 1.00 85.81 88 LEU A O 1
ATOM 679 N N . LEU A 1 89 ? 4.006 -2.435 8.691 1.00 85.88 89 LEU A N 1
ATOM 680 C CA . LEU A 1 89 ? 4.510 -1.082 8.420 1.00 85.88 89 LEU A CA 1
ATOM 681 C C . LEU A 1 89 ? 3.878 -0.012 9.316 1.00 85.88 89 LEU A C 1
ATOM 683 O O . LEU A 1 89 ? 4.530 0.971 9.648 1.00 85.88 89 LEU A O 1
ATOM 687 N N . LEU A 1 90 ? 2.611 -0.189 9.691 1.00 79.56 90 LEU A N 1
ATOM 688 C CA . LEU A 1 90 ? 1.856 0.789 10.482 1.00 79.56 90 LEU A CA 1
ATOM 689 C C . LEU A 1 90 ? 2.064 0.664 12.000 1.00 79.56 90 LEU A C 1
ATOM 691 O O . LEU A 1 90 ? 1.484 1.437 12.761 1.00 79.56 90 LEU A O 1
ATOM 695 N N . ASP A 1 91 ? 2.830 -0.322 12.463 1.00 73.62 91 ASP A N 1
ATOM 696 C CA . ASP A 1 91 ? 3.015 -0.566 13.893 1.00 73.62 91 ASP A CA 1
ATOM 697 C C . ASP A 1 91 ? 4.181 0.274 14.446 1.00 73.62 91 ASP A C 1
ATOM 699 O O . ASP A 1 91 ? 5.303 0.196 13.949 1.00 73.62 91 ASP A O 1
ATOM 703 N N . ALA A 1 92 ? 3.919 1.078 15.482 1.00 55.78 92 ALA A N 1
ATOM 704 C CA . ALA A 1 92 ? 4.832 2.129 15.951 1.00 55.78 92 ALA A CA 1
ATOM 705 C C . ALA A 1 92 ? 6.092 1.614 16.681 1.00 55.78 92 ALA A C 1
ATOM 707 O O . ALA A 1 92 ? 7.098 2.319 16.744 1.00 55.78 92 ALA A O 1
ATOM 708 N N . GLU A 1 93 ? 6.064 0.390 17.219 1.00 67.62 93 GLU A N 1
ATOM 709 C CA . GLU A 1 93 ? 7.201 -0.218 17.918 1.00 67.62 93 GLU A CA 1
ATOM 710 C C . GLU A 1 93 ? 7.819 -1.352 17.094 1.00 67.62 93 GLU A C 1
ATOM 712 O O . GLU A 1 93 ? 7.252 -2.438 16.940 1.00 67.62 93 GLU A O 1
ATOM 717 N N . VAL A 1 94 ? 9.026 -1.114 16.579 1.00 68.56 94 VAL A N 1
ATOM 718 C CA . VAL A 1 94 ? 9.756 -2.092 15.767 1.00 68.56 94 VAL A CA 1
ATOM 719 C C . VAL A 1 94 ? 10.917 -2.662 16.585 1.00 68.56 94 VAL A C 1
ATOM 721 O O . VAL A 1 94 ? 11.911 -1.981 16.833 1.00 68.56 94 VAL A O 1
ATOM 724 N N . GLY A 1 95 ? 10.810 -3.924 17.006 1.00 81.25 95 GLY A N 1
ATOM 725 C CA . GLY A 1 95 ? 11.927 -4.684 17.583 1.00 81.25 95 GLY A CA 1
ATOM 726 C C . GLY A 1 95 ? 12.989 -5.067 16.533 1.00 81.25 95 GLY A C 1
ATOM 727 O O . GLY A 1 95 ? 12.728 -4.961 15.333 1.00 81.25 95 GLY A O 1
ATOM 728 N N . PRO A 1 96 ? 14.186 -5.526 16.946 1.00 83.31 96 PRO A N 1
ATOM 729 C CA . PRO A 1 96 ? 15.273 -5.879 16.024 1.00 83.31 96 PRO A CA 1
ATOM 730 C C . PRO A 1 96 ? 14.889 -6.96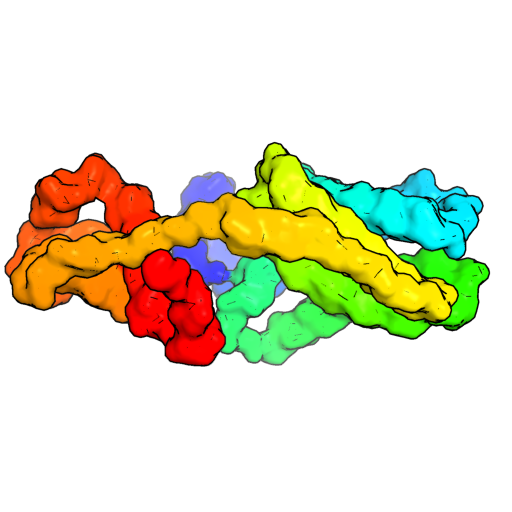4 15.007 1.00 83.31 96 PRO A C 1
ATOM 732 O O . PRO A 1 96 ? 15.175 -6.800 13.827 1.00 83.31 96 PRO A O 1
ATOM 735 N N . GLU A 1 97 ? 14.174 -8.008 15.428 1.00 82.81 97 GLU A N 1
ATOM 736 C CA . GLU A 1 97 ? 13.709 -9.096 14.547 1.00 82.81 97 GLU A CA 1
ATOM 737 C C . GLU A 1 97 ? 12.789 -8.587 13.429 1.00 82.81 97 GLU A C 1
ATOM 739 O O . GLU A 1 97 ? 12.895 -8.994 12.275 1.00 82.81 97 GLU A O 1
ATOM 744 N N . ARG A 1 98 ? 11.917 -7.624 13.751 1.00 84.06 98 ARG A N 1
ATOM 745 C CA . ARG A 1 98 ? 11.017 -7.023 12.765 1.00 84.06 98 ARG A CA 1
ATOM 746 C C . ARG A 1 98 ? 11.764 -6.104 11.806 1.00 84.06 98 ARG A C 1
ATOM 748 O O . ARG A 1 98 ? 11.438 -6.099 10.625 1.00 84.06 98 ARG A O 1
ATOM 755 N N . ARG A 1 99 ? 12.760 -5.347 12.287 1.00 87.69 99 ARG A N 1
ATOM 756 C CA . ARG A 1 99 ? 13.628 -4.541 11.410 1.00 87.69 99 ARG A CA 1
ATOM 757 C C . ARG A 1 99 ? 14.348 -5.421 10.396 1.00 87.69 99 ARG A C 1
ATOM 759 O O . ARG A 1 99 ? 14.360 -5.078 9.221 1.00 87.69 99 ARG A O 1
ATOM 766 N N . ASP A 1 100 ? 14.893 -6.548 10.846 1.00 90.88 100 ASP A N 1
ATOM 767 C CA . ASP A 1 100 ? 15.519 -7.537 9.968 1.00 90.88 100 ASP A CA 1
ATOM 768 C C . ASP A 1 100 ? 14.528 -8.077 8.924 1.00 90.88 100 ASP A C 1
ATOM 770 O O . ASP A 1 100 ? 14.804 -8.035 7.726 1.00 90.88 100 ASP A O 1
ATOM 774 N N . LEU A 1 101 ? 13.331 -8.488 9.354 1.00 92.00 101 LEU A N 1
ATOM 775 C CA . LEU A 1 101 ? 12.290 -8.967 8.445 1.00 92.00 101 LEU A CA 1
ATOM 776 C C . LEU A 1 101 ? 11.890 -7.904 7.401 1.00 92.00 101 LEU A C 1
ATOM 778 O O . LEU A 1 101 ? 11.756 -8.219 6.219 1.00 92.00 101 LEU A O 1
ATOM 782 N N . MET A 1 102 ? 11.724 -6.644 7.818 1.00 91.50 102 MET A N 1
ATOM 783 C CA . MET A 1 102 ? 11.403 -5.526 6.919 1.00 91.50 102 MET A CA 1
ATOM 784 C C . MET A 1 102 ? 12.529 -5.267 5.914 1.00 91.50 102 MET A C 1
ATOM 786 O O . MET A 1 102 ? 12.252 -5.034 4.740 1.00 91.50 102 MET A O 1
ATOM 790 N N . ALA A 1 103 ? 13.787 -5.340 6.358 1.00 93.44 103 ALA A N 1
ATOM 791 C CA . ALA A 1 103 ? 14.952 -5.167 5.497 1.00 93.44 103 ALA A CA 1
ATOM 792 C C . ALA A 1 103 ? 15.055 -6.288 4.454 1.00 93.44 103 ALA A C 1
ATOM 794 O O . ALA A 1 103 ? 15.268 -6.006 3.277 1.00 93.44 103 ALA A O 1
ATOM 795 N N . ARG A 1 104 ? 14.834 -7.548 4.854 1.00 96.38 104 ARG A N 1
ATOM 796 C CA . ARG A 1 104 ? 14.794 -8.690 3.925 1.00 96.38 104 ARG A CA 1
ATOM 797 C C . ARG A 1 104 ? 13.668 -8.561 2.903 1.00 96.38 104 ARG A C 1
ATOM 799 O O . ARG A 1 104 ? 13.867 -8.865 1.731 1.00 96.38 104 ARG A O 1
ATOM 806 N N . TRP A 1 105 ? 12.500 -8.088 3.331 1.00 96.12 105 TRP A N 1
ATOM 807 C CA . TRP A 1 105 ? 11.366 -7.861 2.440 1.00 96.12 105 TRP A CA 1
ATOM 808 C C . TRP A 1 105 ? 11.622 -6.755 1.409 1.00 96.12 105 TRP A C 1
ATOM 810 O O . TRP A 1 105 ? 11.378 -6.964 0.220 1.00 96.12 105 TRP A O 1
ATOM 820 N N . ASP A 1 106 ? 12.145 -5.603 1.838 1.00 95.94 106 ASP A N 1
ATOM 821 C CA . ASP A 1 106 ? 12.524 -4.511 0.932 1.00 95.94 106 ASP A CA 1
ATOM 822 C C . ASP A 1 106 ? 13.630 -4.952 -0.040 1.00 95.94 106 ASP A C 1
ATOM 824 O O . ASP A 1 106 ? 13.502 -4.738 -1.247 1.00 95.94 106 ASP A O 1
ATOM 828 N N . ALA A 1 107 ? 14.657 -5.653 0.455 1.00 97.56 107 ALA A N 1
ATOM 829 C CA . ALA A 1 107 ? 15.740 -6.187 -0.368 1.00 97.56 107 ALA A CA 1
ATOM 830 C C . ALA A 1 107 ? 15.228 -7.149 -1.451 1.00 97.56 107 ALA A C 1
ATOM 832 O O . ALA A 1 107 ? 15.548 -6.947 -2.620 1.00 97.56 107 ALA A O 1
ATOM 833 N N . MET A 1 108 ? 14.376 -8.117 -1.089 1.00 97.94 108 MET A N 1
ATOM 834 C CA . MET A 1 108 ? 13.782 -9.075 -2.034 1.00 97.94 108 MET A CA 1
ATOM 835 C C . MET A 1 108 ? 13.017 -8.366 -3.158 1.00 97.94 108 MET A C 1
ATOM 837 O O . MET A 1 108 ? 13.183 -8.691 -4.332 1.00 97.94 108 MET A O 1
ATOM 841 N N . ARG A 1 109 ? 12.213 -7.348 -2.823 1.00 97.62 109 ARG A N 1
ATOM 842 C CA . ARG A 1 109 ? 11.441 -6.602 -3.829 1.00 97.62 109 ARG A CA 1
ATOM 843 C C . ARG A 1 109 ? 12.339 -5.769 -4.735 1.00 97.62 109 ARG A C 1
ATOM 845 O O . ARG A 1 109 ? 12.098 -5.709 -5.938 1.00 97.62 109 ARG A O 1
ATOM 852 N N . ARG A 1 110 ? 13.361 -5.121 -4.169 1.00 97.94 110 ARG A N 1
ATOM 853 C CA . ARG A 1 110 ? 14.342 -4.345 -4.942 1.00 97.94 110 ARG A CA 1
ATOM 854 C C . ARG A 1 110 ? 15.129 -5.226 -5.890 1.00 97.94 110 ARG A C 1
ATOM 856 O O . ARG A 1 110 ? 15.323 -4.820 -7.025 1.00 97.94 110 ARG A O 1
ATOM 863 N N . GLU A 1 111 ? 15.567 -6.393 -5.434 1.00 98.06 111 GLU A N 1
ATOM 864 C CA . GLU A 1 111 ? 16.300 -7.360 -6.249 1.00 98.06 111 GLU A CA 1
ATOM 865 C C . GLU A 1 111 ? 15.446 -7.844 -7.421 1.00 98.06 111 GLU A C 1
ATOM 867 O O . GLU A 1 111 ? 15.848 -7.659 -8.562 1.00 98.06 111 GLU A O 1
ATOM 872 N N . ALA A 1 112 ? 14.210 -8.291 -7.170 1.00 97.56 112 ALA A N 1
ATOM 873 C CA . ALA A 1 112 ? 13.322 -8.760 -8.235 1.00 97.56 112 ALA A CA 1
ATOM 874 C C . ALA A 1 112 ? 13.059 -7.694 -9.321 1.00 97.56 112 ALA A C 1
ATOM 876 O O . ALA A 1 112 ? 13.094 -7.988 -10.516 1.00 97.56 112 ALA A O 1
ATOM 877 N N . TRP A 1 113 ? 12.822 -6.438 -8.922 1.00 97.75 113 TRP A N 1
ATOM 878 C CA . TRP A 1 113 ? 12.666 -5.337 -9.880 1.00 97.75 113 TRP A CA 1
ATOM 879 C C . TRP A 1 113 ? 13.977 -4.967 -10.571 1.00 97.75 113 TRP A C 1
ATOM 881 O O . TRP A 1 113 ? 13.964 -4.699 -11.769 1.00 97.75 113 TRP A O 1
ATOM 891 N N . ARG A 1 114 ? 15.101 -4.958 -9.849 1.00 97.12 114 ARG A N 1
ATOM 892 C CA . ARG A 1 114 ? 16.419 -4.673 -10.424 1.00 97.12 114 ARG A CA 1
ATOM 893 C C . ARG A 1 114 ? 16.772 -5.694 -11.498 1.00 97.12 114 ARG A C 1
ATOM 895 O O . ARG A 1 114 ? 17.199 -5.288 -12.570 1.00 97.12 114 ARG A O 1
ATOM 902 N N . ASP A 1 115 ? 16.537 -6.976 -11.240 1.00 95.88 115 ASP A N 1
ATOM 903 C CA . ASP A 1 115 ? 16.825 -8.060 -12.179 1.00 95.88 115 ASP A CA 1
ATOM 904 C C . ASP A 1 115 ? 15.996 -7.934 -13.459 1.00 95.88 115 ASP A C 1
ATOM 906 O O . ASP A 1 115 ? 16.524 -8.084 -14.559 1.00 95.88 115 ASP A O 1
ATOM 910 N N . HIS A 1 116 ? 14.708 -7.593 -13.341 1.00 95.31 116 HIS A N 1
ATOM 911 C CA . HIS A 1 116 ? 13.868 -7.334 -14.511 1.00 95.31 116 HIS A CA 1
ATOM 912 C C . HIS A 1 116 ? 14.332 -6.098 -15.300 1.00 95.31 116 HIS A C 1
ATOM 914 O O . HIS A 1 116 ? 14.348 -6.112 -16.530 1.00 95.31 116 HIS A O 1
ATOM 920 N N . LEU A 1 117 ? 14.719 -5.030 -14.597 1.00 95.94 117 LEU A N 1
ATOM 921 C CA . LEU A 1 117 ? 15.161 -3.772 -15.202 1.00 95.94 117 LEU A CA 1
ATOM 922 C C . LEU A 1 117 ? 16.599 -3.827 -15.735 1.00 95.94 117 LEU A C 1
ATOM 924 O O . LEU A 1 117 ? 16.955 -2.984 -16.550 1.00 95.94 117 LEU A O 1
ATOM 928 N N . ALA A 1 118 ? 17.399 -4.827 -15.354 1.00 94.50 118 ALA A N 1
ATOM 929 C CA . ALA A 1 118 ? 18.787 -5.003 -15.793 1.00 94.50 118 ALA A CA 1
ATOM 930 C C . ALA A 1 118 ? 18.946 -5.232 -17.307 1.00 94.50 118 ALA A C 1
ATOM 932 O O . ALA A 1 118 ? 20.062 -5.218 -17.817 1.00 94.50 118 ALA A O 1
ATOM 933 N N . ALA A 1 119 ? 17.845 -5.410 -18.043 1.00 88.94 119 ALA A N 1
ATOM 934 C CA . ALA A 1 119 ? 17.852 -5.353 -19.502 1.00 88.94 119 ALA A CA 1
ATOM 935 C C . ALA A 1 119 ? 18.220 -3.955 -20.055 1.00 88.94 119 ALA A C 1
ATOM 937 O O . ALA A 1 119 ? 18.608 -3.851 -21.218 1.00 88.94 119 ALA A O 1
ATOM 938 N N . ASP A 1 120 ? 18.108 -2.897 -19.243 1.00 91.19 120 ASP A N 1
ATOM 939 C CA . ASP A 1 120 ? 18.555 -1.537 -19.551 1.00 91.19 120 ASP A CA 1
ATOM 940 C C . ASP A 1 120 ? 19.282 -0.942 -18.335 1.00 91.19 120 ASP A C 1
ATOM 942 O O . ASP A 1 120 ? 18.661 -0.602 -17.326 1.00 91.19 120 ASP A O 1
ATOM 946 N N . ASP A 1 121 ? 20.603 -0.769 -18.442 1.00 90.00 121 ASP A N 1
ATOM 947 C CA . ASP A 1 121 ? 21.462 -0.266 -17.358 1.00 90.00 121 ASP A CA 1
ATOM 948 C C . ASP A 1 121 ? 20.978 1.065 -16.757 1.00 90.00 121 ASP A C 1
ATOM 950 O O . ASP A 1 121 ? 21.197 1.338 -15.575 1.00 90.00 121 ASP A O 1
ATOM 954 N N . ARG A 1 122 ? 20.278 1.897 -17.542 1.00 89.31 122 ARG A N 1
ATOM 955 C CA . ARG A 1 122 ? 19.736 3.185 -17.076 1.00 89.31 122 ARG A CA 1
ATOM 956 C C . ARG A 1 122 ? 18.631 3.008 -16.035 1.00 89.31 122 ARG A C 1
ATOM 958 O O . ARG A 1 122 ? 18.385 3.919 -15.249 1.00 89.31 122 ARG A O 1
ATOM 965 N N . LEU A 1 123 ? 17.960 1.856 -16.035 1.00 94.75 123 LEU A N 1
ATOM 966 C CA . LEU A 1 123 ? 16.797 1.566 -15.198 1.00 94.75 123 LEU A CA 1
ATOM 967 C C . LEU A 1 123 ? 17.144 0.753 -13.943 1.00 94.75 123 LEU A C 1
ATOM 969 O O . LEU A 1 123 ? 16.306 0.617 -13.056 1.00 94.75 123 LEU A O 1
ATOM 973 N N . VAL A 1 124 ? 18.371 0.248 -13.811 1.00 93.62 124 VAL A N 1
ATOM 974 C CA . VAL A 1 124 ? 18.798 -0.554 -12.647 1.00 93.62 124 VAL A CA 1
ATOM 975 C C . VAL A 1 124 ? 18.609 0.217 -11.335 1.00 93.62 124 VAL A C 1
ATOM 977 O O . VAL A 1 124 ? 18.027 -0.299 -10.377 1.00 93.62 124 VAL A O 1
ATOM 980 N N . GLU A 1 125 ? 19.019 1.487 -11.306 1.00 92.31 125 GLU A N 1
ATOM 981 C CA . GLU A 1 125 ? 18.878 2.357 -10.128 1.00 92.31 125 GLU A CA 1
ATOM 982 C C . GLU A 1 125 ? 17.425 2.794 -9.876 1.00 92.31 125 GLU A C 1
ATOM 984 O O . GLU A 1 125 ? 17.060 3.155 -8.755 1.00 92.31 125 GLU A O 1
ATOM 989 N N . PHE A 1 126 ? 16.558 2.697 -10.889 1.00 95.69 126 PHE A N 1
ATOM 990 C CA . PHE A 1 126 ? 15.140 3.032 -10.772 1.00 95.69 126 PHE A CA 1
ATOM 991 C C . PHE A 1 126 ? 14.353 2.022 -9.916 1.00 95.69 126 PHE A C 1
ATOM 993 O O . PHE A 1 126 ? 13.328 2.382 -9.330 1.00 95.69 126 PHE A O 1
ATOM 1000 N N . ALA A 1 127 ? 14.857 0.793 -9.743 1.00 96.44 127 ALA A N 1
ATOM 1001 C CA . ALA A 1 127 ? 14.220 -0.230 -8.909 1.00 96.44 127 ALA A CA 1
ATOM 1002 C C . ALA A 1 127 ? 13.968 0.247 -7.465 1.00 96.44 127 ALA A C 1
ATOM 1004 O O . ALA A 1 127 ? 12.930 -0.050 -6.874 1.00 96.44 127 ALA A O 1
ATOM 1005 N N . GLY A 1 128 ? 14.895 1.021 -6.891 1.00 95.56 128 GLY A N 1
ATOM 1006 C CA . GLY A 1 128 ? 14.771 1.532 -5.527 1.00 95.56 128 GLY A CA 1
ATOM 1007 C C . GLY A 1 128 ? 13.615 2.526 -5.346 1.00 95.56 128 GLY A C 1
ATOM 1008 O O . GLY A 1 128 ? 12.724 2.265 -4.530 1.00 95.56 128 GLY A O 1
ATOM 1009 N N . PRO A 1 129 ? 13.606 3.651 -6.086 1.00 95.62 129 PRO A N 1
ATOM 1010 C CA . PRO A 1 129 ? 12.489 4.594 -6.110 1.00 95.62 129 PRO A CA 1
ATOM 1011 C C . PRO A 1 129 ? 11.151 3.934 -6.451 1.00 95.62 129 PRO A C 1
ATOM 1013 O O . PRO A 1 129 ? 10.151 4.208 -5.785 1.00 95.62 129 PRO A O 1
ATOM 1016 N N . LEU A 1 130 ? 11.137 3.014 -7.422 1.00 96.75 130 LEU A N 1
ATOM 1017 C CA . LEU A 1 130 ? 9.935 2.280 -7.805 1.00 96.75 130 LEU A CA 1
ATOM 1018 C C . LEU A 1 130 ? 9.380 1.448 -6.642 1.00 96.75 130 LEU A C 1
ATOM 1020 O O . LEU A 1 130 ? 8.196 1.550 -6.326 1.00 96.75 130 LEU A O 1
ATOM 1024 N N . VAL A 1 131 ? 10.213 0.654 -5.961 1.00 97.00 131 VAL A N 1
ATOM 1025 C CA . VAL A 1 131 ? 9.765 -0.166 -4.821 1.00 97.00 131 VAL A CA 1
ATOM 1026 C C . VAL A 1 131 ? 9.275 0.700 -3.665 1.00 97.00 131 VAL A C 1
ATOM 1028 O O . VAL A 1 131 ? 8.259 0.362 -3.050 1.00 97.00 131 VAL A O 1
ATOM 1031 N N . ALA A 1 132 ? 9.936 1.826 -3.386 1.00 94.75 132 ALA A N 1
ATOM 1032 C CA . ALA A 1 132 ? 9.483 2.770 -2.367 1.00 94.75 132 ALA A CA 1
ATOM 1033 C C . ALA A 1 132 ? 8.094 3.335 -2.708 1.00 94.75 132 ALA A C 1
ATOM 1035 O O . ALA A 1 132 ? 7.186 3.285 -1.874 1.00 94.75 132 ALA A O 1
ATOM 1036 N N . TRP A 1 133 ? 7.902 3.780 -3.952 1.00 95.50 133 TRP A N 1
ATOM 1037 C CA . TRP A 1 133 ? 6.615 4.281 -4.429 1.00 95.50 133 TRP A CA 1
ATOM 1038 C C . TRP A 1 133 ? 5.531 3.197 -4.381 1.00 95.50 133 TRP A C 1
ATOM 1040 O O . TRP A 1 133 ? 4.488 3.407 -3.771 1.00 95.50 133 TRP A O 1
ATOM 1050 N N . LEU A 1 134 ? 5.807 1.991 -4.889 1.00 95.62 134 LEU A N 1
ATOM 1051 C CA . LEU A 1 134 ? 4.883 0.848 -4.846 1.00 95.62 134 LEU A CA 1
ATOM 1052 C C . LEU A 1 134 ? 4.492 0.447 -3.419 1.00 95.62 134 LEU A C 1
ATOM 1054 O O . LEU A 1 134 ? 3.387 -0.038 -3.187 1.00 95.62 134 LEU A O 1
ATOM 1058 N N . THR A 1 135 ? 5.407 0.603 -2.462 1.00 93.69 135 THR A N 1
ATOM 1059 C CA . THR A 1 135 ? 5.147 0.313 -1.045 1.00 93.69 135 THR A CA 1
ATOM 1060 C C . THR A 1 135 ? 4.187 1.317 -0.426 1.00 93.69 135 THR A C 1
ATOM 1062 O O . THR A 1 135 ? 3.359 0.925 0.389 1.00 93.69 135 THR A O 1
ATOM 1065 N N . MET A 1 136 ? 4.260 2.586 -0.821 1.00 91.38 136 MET A N 1
ATOM 1066 C CA . MET A 1 136 ? 3.281 3.593 -0.410 1.00 91.38 136 MET A CA 1
ATOM 1067 C C . MET A 1 136 ? 1.954 3.408 -1.150 1.00 91.38 136 MET A C 1
ATOM 1069 O O . MET A 1 136 ? 0.888 3.443 -0.538 1.00 91.38 136 MET A O 1
ATOM 1073 N N . GLU A 1 137 ? 2.011 3.151 -2.455 1.00 93.81 137 GLU A N 1
ATOM 1074 C CA . GLU A 1 137 ? 0.827 3.090 -3.306 1.00 93.81 137 GLU A CA 1
ATOM 1075 C C . GLU A 1 137 ? -0.071 1.887 -2.986 1.00 93.81 137 GLU A C 1
ATOM 1077 O O . GLU A 1 137 ? -1.291 1.990 -3.092 1.00 93.81 137 GLU A O 1
ATOM 1082 N N . GLN A 1 138 ? 0.485 0.761 -2.516 1.00 91.69 138 GLN A N 1
ATOM 1083 C CA . GLN A 1 138 ? -0.304 -0.446 -2.214 1.00 91.69 138 GLN A CA 1
ATOM 1084 C C . GLN A 1 138 ? -1.445 -0.201 -1.201 1.00 91.69 138 GLN A C 1
ATOM 1086 O O . GLN A 1 138 ? -2.504 -0.832 -1.308 1.00 91.69 138 GLN A O 1
ATOM 1091 N N . PHE A 1 139 ? -1.252 0.735 -0.257 1.00 89.75 139 PHE A N 1
ATOM 1092 C CA . PHE A 1 139 ? -2.260 1.099 0.742 1.00 89.75 139 PHE A CA 1
ATOM 1093 C C . PHE A 1 139 ? -3.478 1.748 0.077 1.00 89.75 139 PHE A C 1
ATOM 1095 O O . PHE A 1 139 ? -4.622 1.408 0.392 1.00 89.75 139 PHE A O 1
ATOM 1102 N N . TYR A 1 140 ? -3.232 2.649 -0.877 1.00 90.94 140 TYR A N 1
ATOM 1103 C CA . TYR A 1 140 ? -4.279 3.321 -1.641 1.00 90.94 140 TYR A CA 1
ATOM 1104 C C . TYR A 1 140 ? -4.905 2.380 -2.667 1.00 90.94 140 TYR A C 1
ATOM 1106 O O . TYR A 1 140 ? -6.129 2.336 -2.767 1.00 90.94 140 TYR A O 1
ATOM 1114 N N . ALA A 1 141 ? -4.099 1.561 -3.344 1.00 91.56 141 ALA A N 1
ATOM 1115 C CA . ALA A 1 141 ? -4.566 0.635 -4.372 1.00 91.56 141 ALA A CA 1
ATOM 1116 C C . ALA A 1 141 ? -5.592 -0.364 -3.830 1.00 91.56 141 ALA A C 1
ATOM 1118 O O . ALA A 1 141 ? -6.616 -0.609 -4.465 1.00 91.56 141 ALA A O 1
ATOM 1119 N N . GLY A 1 142 ? -5.362 -0.895 -2.625 1.00 86.81 142 GLY A N 1
ATOM 1120 C CA . GLY A 1 142 ? -6.338 -1.754 -1.952 1.00 86.81 142 GLY A CA 1
ATOM 1121 C C . GLY A 1 142 ? -7.604 -1.001 -1.531 1.00 86.81 142 GLY A C 1
ATOM 1122 O O . GLY A 1 142 ? -8.715 -1.469 -1.775 1.00 86.81 142 GLY A O 1
ATOM 1123 N N . ALA A 1 143 ? -7.453 0.176 -0.915 1.00 87.06 143 ALA A N 1
ATOM 1124 C CA . ALA A 1 143 ? -8.574 0.934 -0.352 1.00 87.06 143 ALA A CA 1
ATOM 1125 C C . ALA A 1 143 ? -9.471 1.606 -1.408 1.00 87.06 143 ALA A C 1
ATOM 1127 O O . ALA A 1 143 ? -10.665 1.799 -1.176 1.00 87.06 143 ALA A O 1
ATOM 1128 N N . LEU A 1 144 ? -8.896 1.985 -2.549 1.00 90.12 144 LEU A N 1
ATOM 1129 C CA . LEU A 1 144 ? -9.546 2.742 -3.621 1.00 90.12 144 LEU A CA 1
ATOM 1130 C C . LEU A 1 144 ? -9.767 1.898 -4.883 1.00 90.12 144 LEU A C 1
ATOM 1132 O O . LEU A 1 144 ? -10.116 2.439 -5.933 1.00 90.12 144 LEU A O 1
ATOM 1136 N N . SER A 1 145 ? -9.599 0.578 -4.783 1.00 87.12 145 SER A N 1
ATOM 1137 C CA . SER A 1 145 ? -9.829 -0.348 -5.890 1.00 87.12 145 SER A CA 1
ATOM 1138 C C . SER A 1 145 ? -11.215 -0.154 -6.519 1.00 87.12 145 SER A C 1
ATOM 1140 O O . SER A 1 145 ? -12.216 0.060 -5.832 1.00 87.12 145 SER A O 1
ATOM 1142 N N . GLY A 1 146 ? -11.266 -0.196 -7.852 1.00 86.94 146 GLY A N 1
ATOM 1143 C CA . GLY A 1 146 ? -12.488 0.001 -8.638 1.00 86.94 146 GLY A CA 1
ATOM 1144 C C . GLY A 1 146 ? -12.909 1.462 -8.841 1.00 86.94 146 GLY A C 1
ATOM 1145 O O . GLY A 1 146 ? -13.868 1.718 -9.567 1.00 86.94 146 GLY A O 1
ATOM 1146 N N . ARG A 1 147 ? -12.205 2.435 -8.251 1.00 90.06 147 ARG A N 1
ATOM 1147 C CA . ARG A 1 147 ? -12.467 3.858 -8.487 1.00 90.06 147 ARG A CA 1
ATOM 1148 C C . ARG A 1 147 ? -11.730 4.378 -9.721 1.00 90.06 147 ARG A C 1
ATOM 1150 O O . ARG A 1 147 ? -10.502 4.417 -9.750 1.00 90.06 147 ARG A O 1
ATOM 1157 N N . SER A 1 148 ? -12.477 4.860 -10.711 1.00 91.06 148 SER A N 1
ATOM 1158 C CA . SER A 1 148 ? -11.896 5.401 -11.948 1.00 91.06 148 SER A CA 1
ATOM 1159 C C . SER A 1 148 ? -11.070 6.670 -11.726 1.00 91.06 148 SER A C 1
ATOM 1161 O O . SER A 1 148 ? -10.050 6.850 -12.381 1.00 91.06 148 SER A O 1
ATOM 1163 N N . ASP A 1 149 ? -11.479 7.539 -10.794 1.00 90.62 149 ASP A N 1
ATOM 1164 C CA . ASP A 1 149 ? -10.736 8.765 -10.475 1.00 90.62 149 ASP A CA 1
ATOM 1165 C C . ASP A 1 149 ? -9.353 8.451 -9.895 1.00 90.62 149 ASP A C 1
ATOM 1167 O O . ASP A 1 149 ? -8.365 9.065 -10.286 1.00 90.62 149 ASP A O 1
ATOM 1171 N N . TYR A 1 150 ? -9.275 7.446 -9.022 1.00 91.31 150 TYR A N 1
ATOM 1172 C CA . TYR A 1 150 ? -8.011 6.931 -8.506 1.00 91.31 150 TYR A CA 1
ATOM 1173 C C . TYR A 1 150 ? -7.142 6.326 -9.619 1.00 91.31 150 TYR A C 1
ATOM 1175 O O . TYR A 1 150 ? -5.978 6.698 -9.746 1.00 91.31 150 TYR A O 1
ATOM 1183 N N . ALA A 1 151 ? -7.711 5.460 -10.465 1.00 92.00 151 ALA A N 1
ATOM 1184 C CA . ALA A 1 151 ? -6.968 4.812 -11.547 1.00 92.00 151 ALA A CA 1
ATOM 1185 C C . ALA A 1 151 ? -6.308 5.822 -12.504 1.00 92.00 151 ALA A C 1
ATOM 1187 O O . ALA A 1 151 ? -5.165 5.623 -12.911 1.00 92.00 151 ALA A O 1
ATOM 1188 N N . LEU A 1 152 ? -6.997 6.926 -12.820 1.00 92.81 152 LEU A N 1
ATOM 1189 C CA . LEU A 1 152 ? -6.454 7.997 -13.661 1.00 92.81 152 LEU A CA 1
ATOM 1190 C C . LEU A 1 152 ? -5.270 8.718 -13.001 1.00 92.81 152 LEU A C 1
ATOM 1192 O O . LEU A 1 152 ? -4.252 8.935 -13.652 1.00 92.81 152 LEU A O 1
ATOM 1196 N N . ILE A 1 153 ? -5.381 9.058 -11.714 1.00 93.19 153 ILE A N 1
ATOM 1197 C CA . ILE A 1 153 ? -4.323 9.765 -10.971 1.00 93.19 153 ILE A CA 1
ATOM 1198 C C . ILE A 1 153 ? -3.082 8.887 -10.825 1.00 93.19 153 ILE A C 1
ATOM 1200 O O . ILE A 1 153 ? -1.965 9.351 -11.040 1.00 93.19 153 ILE A O 1
ATOM 1204 N N . VAL A 1 154 ? -3.271 7.606 -10.501 1.00 93.38 154 VAL A N 1
ATOM 1205 C CA . VAL A 1 154 ? -2.161 6.654 -10.387 1.00 93.38 154 VAL A CA 1
ATOM 1206 C C . VAL A 1 154 ? -1.473 6.455 -11.727 1.00 93.38 154 VAL A C 1
ATOM 1208 O O . VAL A 1 154 ? -0.247 6.459 -11.776 1.00 93.38 154 VAL A O 1
ATOM 1211 N N . ALA A 1 155 ? -2.234 6.309 -12.815 1.00 92.88 155 ALA A N 1
ATOM 1212 C CA . ALA A 1 155 ? -1.662 6.160 -14.148 1.00 92.88 155 ALA A CA 1
ATOM 1213 C C . ALA A 1 155 ? -0.838 7.389 -14.563 1.00 92.88 155 ALA A C 1
ATOM 1215 O O . ALA A 1 155 ? 0.242 7.227 -15.127 1.00 92.88 155 ALA A O 1
ATOM 1216 N N . GLU A 1 156 ? -1.316 8.596 -14.255 1.00 94.12 156 GLU A N 1
ATOM 1217 C CA . GLU A 1 156 ? -0.601 9.846 -14.518 1.00 94.12 156 GLU A CA 1
ATOM 1218 C C . GLU A 1 156 ? 0.682 9.968 -13.685 1.00 94.12 156 GLU A C 1
ATOM 1220 O O . GLU A 1 156 ? 1.757 10.190 -14.243 1.00 94.12 156 GLU A O 1
ATOM 1225 N N . GLY A 1 157 ? 0.592 9.767 -12.366 1.00 92.56 157 GLY A N 1
ATOM 1226 C CA . GLY A 1 157 ? 1.747 9.860 -11.470 1.00 92.56 157 GLY A CA 1
ATOM 1227 C C . GLY A 1 157 ? 2.816 8.810 -11.776 1.00 92.56 157 GLY A C 1
ATOM 1228 O O . GLY A 1 157 ? 4.006 9.122 -11.833 1.00 92.56 157 GLY A O 1
ATOM 1229 N N . LEU A 1 158 ? 2.394 7.573 -12.045 1.00 93.81 158 LEU A N 1
ATOM 1230 C CA . LEU A 1 158 ? 3.294 6.503 -12.459 1.00 93.81 158 LEU A CA 1
ATOM 1231 C C . LEU A 1 158 ? 3.891 6.765 -13.847 1.00 93.81 158 LEU A C 1
ATOM 1233 O O . LEU A 1 158 ? 5.064 6.474 -14.065 1.00 93.81 158 LEU A O 1
ATOM 1237 N N . GLY A 1 159 ? 3.112 7.337 -14.768 1.00 94.25 159 GLY A N 1
ATOM 1238 C CA . GLY A 1 159 ? 3.595 7.770 -16.077 1.00 94.25 159 GLY A CA 1
ATOM 1239 C C . GLY A 1 159 ? 4.767 8.740 -15.951 1.00 94.25 159 GLY A C 1
ATOM 1240 O O . GLY A 1 159 ? 5.814 8.481 -16.535 1.00 94.25 159 GLY A O 1
ATOM 1241 N N . GLY A 1 160 ? 4.630 9.777 -15.117 1.00 93.69 160 GLY A N 1
ATOM 1242 C CA . GLY A 1 160 ? 5.718 10.719 -14.825 1.00 93.69 160 GLY A CA 1
ATOM 1243 C C . GLY A 1 160 ? 6.939 10.050 -14.186 1.00 93.69 160 GLY A C 1
ATOM 1244 O O . GLY A 1 160 ? 8.068 10.289 -14.606 1.00 93.69 160 GLY A O 1
ATOM 1245 N N . LEU A 1 161 ? 6.724 9.141 -13.227 1.00 93.56 161 LEU A N 1
ATOM 1246 C CA . LEU A 1 161 ? 7.809 8.391 -12.585 1.00 93.56 161 LEU A CA 1
ATOM 1247 C C . LEU A 1 161 ? 8.603 7.536 -13.595 1.00 93.56 161 LEU A C 1
ATOM 1249 O O . LEU A 1 161 ? 9.833 7.504 -13.548 1.00 93.56 161 LEU A O 1
ATOM 1253 N N . VAL A 1 162 ? 7.910 6.865 -14.520 1.00 95.00 162 VAL A N 1
ATOM 1254 C CA . VAL A 1 162 ? 8.539 6.078 -15.591 1.00 95.00 162 VAL A CA 1
ATOM 1255 C C . VAL A 1 162 ? 9.214 6.995 -16.614 1.00 95.00 162 VAL A C 1
ATOM 1257 O O . VAL A 1 162 ? 10.345 6.729 -17.011 1.00 95.00 162 VAL A O 1
ATOM 1260 N N . ASP A 1 163 ? 8.571 8.086 -17.030 1.00 94.81 163 ASP A N 1
ATOM 1261 C CA . ASP A 1 163 ? 9.154 9.051 -17.967 1.00 94.81 163 ASP A CA 1
ATOM 1262 C C . ASP A 1 163 ? 10.472 9.628 -17.426 1.00 94.81 163 ASP A C 1
ATOM 1264 O O . ASP A 1 163 ? 11.468 9.653 -18.156 1.00 94.81 163 ASP A O 1
ATOM 1268 N N . HIS A 1 164 ? 10.531 9.949 -16.131 1.00 93.38 164 HIS A N 1
ATOM 1269 C CA . HIS A 1 164 ? 11.762 10.367 -15.462 1.00 93.38 164 HIS A CA 1
ATOM 1270 C C . HIS A 1 164 ? 12.870 9.304 -15.545 1.00 93.38 164 HIS A C 1
ATOM 1272 O O . HIS A 1 164 ? 14.015 9.635 -15.853 1.00 93.38 164 HIS A O 1
ATOM 1278 N N . ALA A 1 165 ? 12.535 8.023 -15.351 1.00 93.94 165 ALA A N 1
ATOM 1279 C CA . ALA A 1 165 ? 13.490 6.918 -15.480 1.00 93.94 165 ALA A CA 1
ATOM 1280 C C . ALA A 1 165 ? 14.075 6.802 -16.902 1.00 93.94 165 ALA A C 1
ATOM 1282 O O . ALA A 1 165 ? 15.234 6.430 -17.076 1.00 93.94 165 ALA A O 1
ATOM 1283 N N . PHE A 1 166 ? 13.302 7.183 -17.923 1.00 94.25 166 PHE A N 1
ATOM 1284 C CA . PHE A 1 166 ? 13.751 7.250 -19.318 1.00 94.25 166 PHE A CA 1
ATOM 1285 C C . PHE A 1 166 ? 14.376 8.604 -19.709 1.00 94.25 166 PHE A C 1
ATOM 1287 O O . PHE A 1 166 ? 14.666 8.818 -20.890 1.00 94.25 166 PHE A O 1
ATOM 1294 N N . GLY A 1 167 ? 14.587 9.523 -18.759 1.00 92.69 167 GLY A N 1
ATOM 1295 C CA . GLY A 1 167 ? 15.139 10.857 -19.019 1.00 92.69 167 GLY A CA 1
ATOM 1296 C C . GLY A 1 167 ? 14.210 11.760 -19.837 1.00 92.69 167 GLY A C 1
ATOM 1297 O O . GLY A 1 167 ? 14.674 12.674 -20.522 1.00 92.69 167 GLY A O 1
ATOM 1298 N N . ARG A 1 168 ? 12.904 11.484 -19.817 1.00 93.81 168 ARG A N 1
ATOM 1299 C CA . ARG A 1 168 ? 11.882 12.286 -20.490 1.00 93.81 168 ARG A CA 1
ATOM 1300 C C . ARG A 1 168 ? 11.404 13.413 -19.566 1.00 93.81 168 ARG A C 1
ATOM 1302 O O . ARG A 1 168 ? 11.434 13.253 -18.347 1.00 93.81 168 ARG A O 1
ATOM 1309 N N . PRO A 1 169 ? 10.982 14.558 -20.128 1.00 90.50 169 PRO A N 1
ATOM 1310 C CA . PRO A 1 169 ? 10.410 15.639 -19.338 1.00 90.50 169 PRO A CA 1
ATOM 1311 C C . PRO A 1 169 ? 9.046 15.244 -18.765 1.00 90.50 169 PRO A C 1
ATOM 1313 O O . PRO A 1 169 ? 8.318 14.455 -19.370 1.00 90.50 169 PRO A O 1
ATOM 1316 N N . ASP A 1 170 ? 8.683 15.861 -17.643 1.00 83.44 170 ASP A N 1
ATOM 1317 C CA . ASP A 1 170 ? 7.368 15.678 -17.037 1.00 83.44 170 ASP A CA 1
ATOM 1318 C C . ASP A 1 170 ? 6.258 16.180 -17.971 1.00 83.44 170 ASP A C 1
ATOM 1320 O O . ASP A 1 170 ? 6.312 17.286 -18.519 1.00 83.44 170 ASP A O 1
ATOM 1324 N N . GLY A 1 171 ? 5.224 15.355 -18.135 1.00 83.69 171 GLY A N 1
ATOM 1325 C CA . GLY A 1 171 ? 3.977 15.756 -18.775 1.00 83.69 171 GLY A CA 1
ATOM 1326 C C . GLY A 1 171 ? 3.090 16.600 -17.847 1.00 83.69 171 GLY A C 1
ATOM 1327 O O . GLY A 1 171 ? 3.332 16.684 -16.641 1.00 83.69 171 GLY A O 1
ATOM 1328 N N . PRO A 1 172 ? 2.028 17.228 -18.378 1.00 87.94 172 PRO A N 1
ATOM 1329 C CA . PRO A 1 172 ? 1.057 17.933 -17.550 1.00 87.94 172 PRO A CA 1
ATOM 1330 C C . PRO A 1 172 ? 0.313 16.963 -16.617 1.00 87.94 172 PRO A C 1
ATOM 1332 O O . PRO A 1 172 ? -0.129 15.901 -17.045 1.00 87.94 172 PRO A O 1
ATOM 1335 N N . ALA A 1 173 ? 0.108 17.368 -15.361 1.00 90.44 173 ALA A N 1
ATOM 1336 C CA . ALA A 1 173 ? -0.640 16.605 -14.357 1.00 90.44 173 ALA A CA 1
ATOM 1337 C C . ALA A 1 173 ? -2.167 16.825 -14.477 1.00 90.44 173 ALA A C 1
ATOM 1339 O O . ALA A 1 173 ? -2.828 17.279 -13.539 1.00 90.44 173 ALA A O 1
ATOM 1340 N N . THR A 1 174 ? -2.722 16.616 -15.671 1.00 92.75 174 THR A N 1
ATOM 1341 C CA . THR A 1 174 ? -4.118 16.927 -16.014 1.00 92.75 174 THR A CA 1
ATOM 1342 C C . THR A 1 174 ? -5.140 16.228 -15.113 1.00 92.75 174 THR A C 1
ATOM 1344 O O . THR A 1 174 ? -6.035 16.896 -14.597 1.00 92.75 174 THR A O 1
ATOM 1347 N N . ALA A 1 175 ? -5.030 14.917 -14.899 1.00 91.50 175 ALA A N 1
ATOM 1348 C CA . ALA A 1 175 ? -5.949 14.141 -14.068 1.00 91.50 175 ALA A CA 1
ATOM 1349 C C . ALA A 1 175 ? -5.854 14.547 -12.593 1.00 91.50 175 ALA A C 1
ATOM 1351 O O . ALA A 1 175 ? -6.880 14.693 -11.925 1.00 91.50 175 ALA A O 1
ATOM 1352 N N . THR A 1 176 ? -4.641 14.785 -12.094 1.00 89.94 176 THR A N 1
ATOM 1353 C CA . THR A 1 176 ? -4.397 15.238 -10.719 1.00 89.94 176 THR A CA 1
ATOM 1354 C C . THR A 1 176 ? -4.972 16.632 -10.481 1.00 89.94 176 THR A C 1
ATOM 1356 O O . THR A 1 176 ? -5.677 16.851 -9.493 1.00 89.94 176 THR A O 1
ATOM 1359 N N . LEU A 1 177 ? -4.721 17.577 -11.393 1.00 90.31 177 LEU A N 1
ATOM 1360 C CA . LEU A 1 177 ? -5.241 18.944 -11.302 1.00 90.31 177 LEU A CA 1
ATOM 1361 C C . LEU A 1 177 ? -6.764 18.976 -11.445 1.00 90.31 177 LEU A C 1
ATOM 1363 O O . LEU A 1 177 ? -7.433 19.582 -10.608 1.00 90.31 177 LEU A O 1
ATOM 1367 N N . TRP A 1 178 ? -7.316 18.241 -12.416 1.00 91.25 178 TRP A N 1
ATOM 1368 C CA . TRP A 1 178 ? -8.761 18.071 -12.553 1.00 91.25 178 TRP A CA 1
ATOM 1369 C C . TRP A 1 178 ? -9.362 17.491 -11.273 1.00 91.25 178 TRP A C 1
ATOM 1371 O O . TRP A 1 178 ? -10.348 18.025 -10.760 1.00 91.25 178 TRP A O 1
ATOM 1381 N N . ARG A 1 179 ? -8.753 16.440 -10.700 1.00 87.19 179 ARG A N 1
ATOM 1382 C CA . ARG A 1 179 ? -9.259 15.843 -9.462 1.00 87.19 179 ARG A CA 1
ATOM 1383 C C . ARG A 1 179 ? -9.265 16.856 -8.339 1.00 87.19 179 ARG A C 1
ATOM 1385 O O . ARG A 1 179 ? -10.267 16.922 -7.639 1.00 87.19 179 ARG A O 1
ATOM 1392 N N . ARG A 1 180 ? -8.178 17.609 -8.166 1.00 85.62 180 ARG A N 1
ATOM 1393 C CA . ARG A 1 180 ? -8.052 18.641 -7.132 1.00 85.62 180 ARG A CA 1
ATOM 1394 C C . ARG A 1 180 ? -9.173 19.675 -7.238 1.00 85.62 180 ARG A C 1
ATOM 1396 O O . ARG A 1 180 ? -9.764 20.020 -6.226 1.00 85.62 180 ARG A O 1
ATOM 1403 N N . GLU A 1 181 ? -9.490 20.121 -8.450 1.00 86.88 181 GLU A N 1
ATOM 1404 C CA . GLU A 1 181 ? -10.554 21.104 -8.709 1.00 86.88 181 GLU A CA 1
ATOM 1405 C C . GLU A 1 181 ? -11.965 20.538 -8.493 1.00 86.88 181 GLU A C 1
ATOM 1407 O O . GLU A 1 181 ? -12.866 21.260 -8.077 1.00 86.88 181 GLU A O 1
ATOM 1412 N N . HIS A 1 182 ? -12.156 19.239 -8.730 1.00 85.94 182 HIS A N 1
ATOM 1413 C CA . HIS A 1 182 ? -13.454 18.561 -8.623 1.00 85.94 182 HIS A CA 1
ATOM 1414 C C . HIS A 1 182 ? -13.581 17.718 -7.342 1.00 85.94 182 HIS A C 1
ATOM 1416 O O . HIS A 1 182 ? -14.511 16.916 -7.187 1.00 85.94 182 HIS A O 1
ATOM 1422 N N . LEU A 1 183 ? -12.626 17.839 -6.417 1.00 81.69 183 LEU A N 1
ATOM 1423 C CA . LEU A 1 183 ? -12.643 17.121 -5.154 1.00 81.69 183 LEU A CA 1
ATOM 1424 C C . LEU A 1 183 ? -13.636 17.793 -4.214 1.00 81.69 183 LEU A C 1
ATOM 1426 O O . LEU A 1 183 ? -13.369 18.841 -3.638 1.00 81.69 183 LEU A O 1
ATOM 1430 N N . VAL A 1 184 ? -14.775 17.138 -4.005 1.00 79.12 184 VAL A N 1
ATOM 1431 C CA . VAL A 1 184 ? -15.682 17.505 -2.918 1.00 79.12 184 VAL A CA 1
ATOM 1432 C C . VAL A 1 184 ? -15.054 17.035 -1.611 1.00 79.12 184 VAL A C 1
ATOM 1434 O O . VAL A 1 184 ? -15.127 15.852 -1.264 1.00 79.12 184 VAL A O 1
ATOM 1437 N N . LEU A 1 185 ? -14.404 17.959 -0.905 1.00 71.19 185 LEU A N 1
ATOM 1438 C CA . LEU A 1 185 ? -13.898 17.697 0.435 1.00 71.19 185 LEU A CA 1
ATOM 1439 C C . LEU A 1 185 ? -15.085 17.418 1.372 1.00 71.19 185 LEU A C 1
ATOM 1441 O O . LEU A 1 185 ? -16.072 18.160 1.348 1.00 71.19 185 LEU A O 1
ATOM 1445 N N . PRO A 1 186 ? -15.033 16.350 2.188 1.00 70.75 186 PRO A N 1
ATOM 1446 C CA . PRO A 1 186 ? -16.047 16.144 3.207 1.00 70.75 186 PRO A CA 1
ATOM 1447 C C . PRO A 1 186 ? -16.047 17.337 4.167 1.00 70.75 186 PRO A C 1
ATOM 1449 O O . PRO A 1 186 ? -14.992 17.857 4.520 1.00 70.75 186 PRO A O 1
ATOM 1452 N N . LYS A 1 187 ? -17.232 17.770 4.602 1.00 76.94 187 LYS A N 1
ATOM 1453 C CA . LYS A 1 187 ? -17.344 18.765 5.675 1.00 76.94 187 LYS A CA 1
ATOM 1454 C C . LYS A 1 187 ? -16.803 18.185 6.973 1.00 76.94 187 LYS A C 1
ATOM 1456 O O . LYS A 1 187 ? -16.953 16.980 7.213 1.00 76.94 187 LYS A O 1
ATOM 1461 N N . ALA A 1 188 ? -16.217 19.029 7.820 1.00 82.25 188 ALA A N 1
ATOM 1462 C CA . ALA A 1 188 ? -15.755 18.541 9.111 1.00 82.25 188 ALA A CA 1
ATOM 1463 C C . ALA A 1 188 ? -16.978 18.058 9.919 1.00 82.25 188 ALA A C 1
ATOM 1465 O O . ALA A 1 188 ? -17.973 18.776 9.995 1.00 82.25 188 ALA A O 1
ATOM 1466 N N . PRO A 1 189 ? -16.964 16.861 10.530 1.00 85.12 189 PRO A N 1
ATOM 1467 C CA . PRO A 1 189 ? -18.149 16.338 11.222 1.00 85.12 189 PRO A CA 1
ATOM 1468 C C . PRO A 1 189 ? -18.650 17.201 12.389 1.00 85.12 189 PRO A C 1
ATOM 1470 O O . PRO A 1 189 ? -19.827 17.124 12.743 1.00 85.12 189 PRO A O 1
ATOM 1473 N N . ALA A 1 190 ? -17.777 18.040 12.957 1.00 84.50 190 ALA A N 1
ATOM 1474 C CA . ALA A 1 190 ? -18.124 19.045 13.960 1.00 84.50 190 ALA A CA 1
ATOM 1475 C C . ALA A 1 190 ? -18.381 20.458 13.395 1.00 84.50 190 ALA A C 1
ATOM 1477 O O . ALA A 1 190 ? -18.607 21.394 14.162 1.00 84.50 190 ALA A O 1
ATOM 1478 N N . GLU A 1 191 ? -18.339 20.643 12.076 1.00 83.12 191 GLU A N 1
ATOM 1479 C CA . GLU A 1 191 ? -18.622 21.922 11.422 1.00 83.12 191 GLU A CA 1
ATOM 1480 C C . GLU A 1 191 ? -20.068 22.354 11.691 1.00 83.12 191 GLU A C 1
ATOM 1482 O O . GLU A 1 191 ? -21.009 21.586 11.492 1.00 83.12 191 GLU A O 1
ATOM 1487 N N . GLY A 1 192 ? -20.244 23.584 12.176 1.00 83.50 192 GLY A N 1
ATOM 1488 C CA . GLY A 1 192 ? -21.556 24.113 12.555 1.00 83.50 192 GLY A CA 1
ATOM 1489 C C . GLY A 1 192 ? -22.140 23.529 13.847 1.00 83.50 192 GLY A C 1
ATOM 1490 O O . GLY A 1 192 ? -23.272 23.860 14.187 1.00 83.50 192 GLY A O 1
ATOM 1491 N N . LEU A 1 193 ? -21.406 22.680 14.579 1.00 88.56 193 LEU A N 1
ATOM 1492 C CA . LEU A 1 193 ? -21.815 22.249 15.916 1.00 88.56 193 LEU A CA 1
ATOM 1493 C C . LEU A 1 193 ? -21.404 23.277 16.972 1.00 88.56 193 LEU A C 1
ATOM 1495 O O . LEU A 1 193 ? -20.254 23.724 17.009 1.00 88.56 193 LEU A O 1
ATOM 1499 N N . GLU A 1 194 ? -22.325 23.560 17.895 1.00 88.31 194 GLU A N 1
ATOM 1500 C CA . GLU A 1 194 ? -22.036 24.385 19.067 1.00 88.31 194 GLU A CA 1
ATOM 1501 C C . GLU A 1 194 ? -20.859 23.802 19.873 1.00 88.31 194 GLU A C 1
ATOM 1503 O O . GLU A 1 194 ? -20.776 22.570 20.017 1.00 88.31 194 GLU A O 1
ATOM 1508 N N . PRO A 1 195 ? -19.961 24.649 20.422 1.00 82.56 195 PRO A N 1
ATOM 1509 C CA . PRO A 1 195 ? -18.812 24.206 21.214 1.00 82.56 195 PRO A CA 1
ATOM 1510 C C . PRO A 1 195 ? -19.183 23.239 22.343 1.00 82.56 195 PRO A C 1
ATOM 1512 O O . PRO A 1 195 ? -18.527 22.217 22.512 1.00 82.56 195 PRO A O 1
ATOM 1515 N N . GLU A 1 196 ? -20.295 23.505 23.028 1.00 85.88 196 GLU A N 1
ATOM 1516 C CA . GLU A 1 196 ? -20.783 22.709 24.164 1.00 85.88 196 GLU A CA 1
ATOM 1517 C C . GLU A 1 196 ? -21.706 21.548 23.754 1.00 85.88 196 GLU A C 1
ATOM 1519 O O . GLU A 1 196 ? -22.302 20.875 24.599 1.00 85.88 196 GLU A O 1
ATOM 1524 N N . SER A 1 197 ? -21.880 21.297 22.451 1.00 93.31 197 SER A N 1
ATOM 1525 C CA . SER A 1 197 ? -22.769 20.228 22.000 1.00 93.31 197 SER A CA 1
ATOM 1526 C C . SER A 1 197 ? -22.228 18.851 22.393 1.00 93.31 197 SER A C 1
ATOM 1528 O O . SER A 1 197 ? -21.059 18.518 22.183 1.00 93.31 197 SER A O 1
ATOM 1530 N N . MET A 1 198 ? -23.118 17.991 22.898 1.00 93.25 198 MET A N 1
ATOM 1531 C CA . MET A 1 198 ? -22.763 16.614 23.257 1.00 93.25 198 MET A CA 1
ATOM 1532 C C . MET A 1 198 ? -22.167 15.851 22.067 1.00 93.25 198 MET A C 1
ATOM 1534 O O . MET A 1 198 ? -21.218 15.089 22.224 1.00 93.25 198 MET A O 1
ATOM 1538 N N . ARG A 1 199 ? -22.678 16.104 20.857 1.00 92.50 199 ARG A N 1
ATOM 1539 C CA . ARG A 1 199 ? -22.168 15.501 19.624 1.00 92.50 199 ARG A CA 1
ATOM 1540 C C . ARG A 1 199 ? -20.698 15.862 19.375 1.00 92.50 199 ARG A C 1
ATOM 1542 O O . ARG A 1 199 ? -19.917 14.967 19.068 1.00 92.50 199 ARG A O 1
ATOM 1549 N N . ARG A 1 200 ? -20.307 17.130 19.558 1.00 93.19 200 ARG A N 1
ATOM 1550 C CA . ARG A 1 200 ? -18.907 17.567 19.441 1.00 93.19 200 ARG A CA 1
ATOM 1551 C C . ARG A 1 200 ? -18.035 16.961 20.539 1.00 93.19 200 ARG A C 1
ATOM 1553 O O . ARG A 1 200 ? -17.011 16.370 20.221 1.00 93.19 200 ARG A O 1
ATOM 1560 N N . LYS A 1 201 ? -18.497 16.990 21.794 1.00 94.44 201 LYS A N 1
ATOM 1561 C CA . LYS A 1 201 ? -17.787 16.379 22.932 1.00 94.44 201 LYS A CA 1
ATOM 1562 C C . LYS A 1 201 ? -17.479 14.893 22.698 1.00 94.44 201 LYS A C 1
ATOM 1564 O O . LYS A 1 201 ? -16.373 14.439 22.974 1.00 94.44 201 LYS A O 1
ATOM 1569 N N . LEU A 1 202 ? -18.444 14.131 22.178 1.00 95.25 202 LEU A N 1
ATOM 1570 C CA . LEU A 1 202 ? -18.258 12.710 21.861 1.00 95.25 202 LEU A CA 1
ATOM 1571 C C . LEU A 1 202 ? -17.244 12.494 20.725 1.00 95.25 202 LEU A C 1
ATOM 1573 O O . LEU A 1 202 ? -16.457 11.550 20.799 1.00 95.25 202 LEU A O 1
ATOM 1577 N N . LEU A 1 203 ? -17.239 13.362 19.706 1.00 94.75 203 LEU A N 1
ATOM 1578 C CA . LEU A 1 203 ? -16.253 13.326 18.620 1.00 94.75 203 LEU A CA 1
ATOM 1579 C C . LEU A 1 203 ? -14.840 13.671 19.111 1.00 94.75 203 LEU A C 1
ATOM 1581 O O . LEU A 1 203 ? -13.897 12.990 18.719 1.00 94.75 203 LEU A O 1
ATOM 1585 N N . ASP A 1 204 ? -14.693 14.666 19.989 1.00 93.88 204 ASP A N 1
ATOM 1586 C CA . ASP A 1 204 ? -13.397 15.047 20.568 1.00 93.88 204 ASP A CA 1
ATOM 1587 C C . ASP A 1 204 ? -12.792 13.905 21.396 1.00 93.88 204 ASP A C 1
ATOM 1589 O O . ASP A 1 204 ? -11.646 13.517 21.174 1.00 93.88 204 ASP A O 1
ATOM 1593 N N . ILE A 1 205 ? -13.592 13.288 22.273 1.00 94.56 205 ILE A N 1
ATOM 1594 C CA . ILE A 1 205 ? -13.164 12.133 23.079 1.00 94.56 205 ILE A CA 1
ATOM 1595 C C . ILE A 1 205 ? -12.753 10.961 22.185 1.00 94.56 205 ILE A C 1
ATOM 1597 O O . ILE A 1 205 ? -11.747 10.298 22.448 1.00 94.56 205 ILE A O 1
ATOM 1601 N N . ALA A 1 206 ? -13.536 10.674 21.142 1.00 94.06 206 ALA A N 1
ATOM 1602 C CA . ALA A 1 206 ? -13.208 9.602 20.215 1.00 94.06 206 ALA A CA 1
ATOM 1603 C C . ALA A 1 206 ? -11.904 9.894 19.466 1.00 94.06 206 ALA A C 1
ATOM 1605 O O . ALA A 1 206 ? -11.050 9.016 19.408 1.00 94.06 206 ALA A O 1
ATOM 1606 N N . ALA A 1 207 ? -11.718 11.114 18.955 1.00 92.25 207 ALA A N 1
ATOM 1607 C CA . ALA A 1 207 ? -10.489 11.518 18.279 1.00 92.25 207 ALA A CA 1
ATOM 1608 C C . ALA A 1 207 ? -9.256 11.363 19.188 1.00 92.25 207 ALA A C 1
ATOM 1610 O O . ALA A 1 207 ? -8.262 10.775 18.763 1.00 92.25 207 ALA A O 1
ATOM 1611 N N . ASP A 1 208 ? -9.340 11.774 20.457 1.00 92.25 208 ASP A N 1
ATOM 1612 C CA . ASP A 1 208 ? -8.246 11.605 21.425 1.00 92.25 208 ASP A CA 1
ATOM 1613 C C . ASP A 1 208 ? -7.912 10.126 21.667 1.00 92.25 208 ASP A C 1
ATOM 1615 O O . ASP A 1 208 ? -6.744 9.730 21.658 1.00 92.25 208 ASP A O 1
ATOM 1619 N N . GLN A 1 209 ? -8.936 9.279 21.824 1.00 92.06 209 GLN A N 1
ATOM 1620 C CA . GLN A 1 209 ? -8.753 7.832 21.970 1.00 92.06 209 GLN A CA 1
ATOM 1621 C C . GLN A 1 209 ? -8.130 7.201 20.716 1.00 92.06 209 GLN A C 1
ATOM 1623 O O . GLN A 1 209 ? -7.281 6.317 20.843 1.00 92.06 209 GLN A O 1
ATOM 1628 N N . MET A 1 210 ? -8.513 7.653 19.516 1.00 89.56 210 MET A N 1
ATOM 1629 C CA . MET A 1 210 ? -7.940 7.162 18.258 1.00 89.56 210 MET A CA 1
ATOM 1630 C C . MET A 1 210 ? -6.470 7.538 18.110 1.00 89.56 210 MET A C 1
ATOM 1632 O O . MET A 1 210 ? -5.674 6.699 17.696 1.00 89.56 210 MET A O 1
ATOM 1636 N N . LEU A 1 211 ? -6.102 8.769 18.460 1.00 84.75 211 LEU A N 1
ATOM 1637 C CA . LEU A 1 211 ? -4.715 9.227 18.373 1.00 84.75 211 LEU A CA 1
ATOM 1638 C C . LEU A 1 211 ? -3.819 8.532 19.404 1.00 84.75 211 LEU A C 1
ATOM 1640 O O . LEU A 1 211 ? -2.666 8.238 19.103 1.00 84.75 211 LEU A O 1
ATOM 1644 N N . ALA A 1 212 ? -4.348 8.222 20.591 1.00 85.31 212 ALA A N 1
ATOM 1645 C CA . ALA A 1 212 ? -3.592 7.544 21.642 1.00 85.31 212 ALA A CA 1
ATOM 1646 C C . ALA A 1 212 ? -3.499 6.016 21.456 1.00 85.31 212 ALA A C 1
ATOM 1648 O O . ALA A 1 212 ? -2.473 5.419 21.774 1.00 85.31 212 ALA A O 1
ATOM 1649 N N . GLY A 1 213 ? -4.571 5.367 20.989 1.00 76.62 213 GLY A N 1
ATOM 1650 C CA . GLY A 1 213 ? -4.710 3.901 21.009 1.00 76.62 213 GLY A CA 1
ATOM 1651 C C . GLY A 1 213 ? -5.146 3.267 19.687 1.00 76.62 213 GLY A C 1
ATOM 1652 O O . GLY A 1 213 ? -5.417 2.063 19.643 1.00 76.62 213 GLY A O 1
ATOM 1653 N N . GLY A 1 214 ? -5.228 4.052 18.613 1.00 80.56 214 GLY A N 1
ATOM 1654 C CA . GLY A 1 214 ? -5.740 3.628 17.313 1.00 80.56 214 GLY A CA 1
ATOM 1655 C C . GLY A 1 214 ? -7.268 3.537 17.257 1.00 80.56 214 GLY A C 1
ATOM 1656 O O . GLY A 1 214 ? -7.973 3.576 18.265 1.00 80.56 214 GLY A O 1
ATOM 1657 N N . VAL A 1 215 ? -7.803 3.359 16.045 1.00 82.62 215 VAL A N 1
ATOM 1658 C CA . VAL A 1 215 ? -9.257 3.339 15.776 1.00 82.62 215 VAL A CA 1
ATOM 1659 C C . VAL A 1 215 ? -10.004 2.283 16.600 1.00 82.62 215 VAL A C 1
ATOM 1661 O O . VAL A 1 215 ? -11.142 2.500 17.010 1.00 82.62 215 VAL A O 1
ATOM 1664 N N . THR A 1 216 ? -9.363 1.151 16.903 1.00 80.31 216 THR A N 1
ATOM 1665 C CA . THR A 1 216 ? -9.971 0.057 17.677 1.00 80.31 216 THR A CA 1
ATOM 1666 C C . THR A 1 216 ? -10.166 0.374 19.160 1.00 80.31 216 THR A C 1
ATOM 1668 O O . THR A 1 216 ? -10.896 -0.353 19.830 1.00 80.31 216 THR A O 1
ATOM 1671 N N . ALA A 1 217 ? -9.533 1.427 19.690 1.00 84.31 217 ALA A N 1
ATOM 1672 C CA . ALA A 1 217 ? -9.734 1.861 21.073 1.00 84.31 217 ALA A CA 1
ATOM 1673 C C . ALA A 1 217 ? -11.124 2.484 21.297 1.00 84.31 217 ALA A C 1
ATOM 1675 O O . ALA A 1 217 ? -11.599 2.554 22.432 1.00 84.31 217 ALA A O 1
ATOM 1676 N N . VAL A 1 218 ? -11.795 2.908 20.221 1.00 89.69 218 VAL A N 1
ATOM 1677 C CA . VAL A 1 218 ? -13.089 3.587 20.281 1.00 89.69 218 VAL A CA 1
ATOM 1678 C C . VAL A 1 218 ? -14.232 2.577 20.280 1.00 89.69 218 VAL A C 1
ATOM 1680 O O . VAL A 1 218 ? -14.498 1.884 19.300 1.00 89.69 218 VAL A O 1
ATOM 1683 N N . THR A 1 219 ? -14.962 2.533 21.390 1.00 89.25 219 THR A N 1
ATOM 1684 C CA . THR A 1 219 ? -16.183 1.743 21.579 1.00 89.25 219 THR A CA 1
ATOM 1685 C C . THR A 1 219 ? -17.262 2.620 22.211 1.00 89.25 219 THR A C 1
ATOM 1687 O O . THR A 1 219 ? -16.948 3.603 22.882 1.00 89.25 219 THR A O 1
ATOM 1690 N N . ASN A 1 220 ? -18.541 2.240 22.080 1.00 88.25 220 ASN A N 1
ATOM 1691 C CA . ASN A 1 220 ? -19.629 2.939 22.781 1.00 88.25 220 ASN A CA 1
ATOM 1692 C C . ASN A 1 220 ? -19.327 3.101 24.277 1.00 88.25 220 ASN A C 1
ATOM 1694 O O . ASN A 1 220 ? -19.531 4.162 24.854 1.00 88.25 220 ASN A O 1
ATOM 1698 N N . ARG A 1 221 ? -18.794 2.047 24.906 1.00 90.06 221 ARG A N 1
ATOM 1699 C CA . ARG A 1 221 ? -18.462 2.062 26.329 1.00 90.06 221 ARG A CA 1
ATOM 1700 C C . ARG A 1 221 ? -17.281 2.981 26.636 1.00 90.06 221 ARG A C 1
ATOM 1702 O O . ARG A 1 221 ? -17.376 3.750 27.585 1.00 90.06 221 ARG A O 1
ATOM 1709 N N . SER A 1 222 ? -16.187 2.902 25.875 1.00 92.12 222 SER A N 1
ATOM 1710 C CA . SER A 1 222 ? -14.980 3.696 26.154 1.00 92.12 222 SER A CA 1
ATOM 1711 C C . SER A 1 222 ? -15.240 5.193 26.020 1.00 92.12 222 SER A C 1
ATOM 1713 O O . SER A 1 222 ? -14.740 5.968 26.831 1.00 92.12 222 SER A O 1
ATOM 1715 N N . VAL A 1 223 ? -16.052 5.607 25.044 1.00 93.56 223 VAL A N 1
ATOM 1716 C CA . VAL A 1 223 ? -16.393 7.020 24.842 1.00 93.56 223 VAL A CA 1
ATOM 1717 C C . VAL A 1 223 ? -17.397 7.498 25.888 1.00 93.56 223 VAL A C 1
ATOM 1719 O O . VAL A 1 223 ? -17.152 8.513 26.535 1.00 93.56 223 VAL A O 1
ATOM 1722 N N . SER A 1 224 ? -18.494 6.766 26.117 1.00 91.75 224 SER A N 1
ATOM 1723 C CA . SER A 1 224 ? -19.532 7.177 27.076 1.00 91.75 224 SER A CA 1
ATOM 1724 C C . SER A 1 224 ? -19.019 7.277 28.514 1.00 91.75 224 SER A C 1
ATOM 1726 O O . SER A 1 224 ? -19.403 8.197 29.233 1.00 91.75 224 SER A O 1
ATOM 1728 N N . VAL A 1 225 ? -18.106 6.388 28.927 1.00 94.25 225 VAL A N 1
ATOM 1729 C CA . VAL A 1 225 ? -17.472 6.456 30.257 1.00 94.25 225 VAL A CA 1
ATOM 1730 C C . VAL A 1 225 ? -16.702 7.765 30.435 1.00 94.25 225 VAL A C 1
ATOM 1732 O O . VAL A 1 225 ? -16.872 8.429 31.453 1.00 94.25 225 VAL A O 1
ATOM 1735 N N . VAL A 1 226 ? -15.903 8.169 29.444 1.00 93.50 226 VAL A N 1
ATOM 1736 C CA . VAL A 1 226 ? -15.138 9.428 29.500 1.00 93.50 226 VAL A CA 1
ATOM 1737 C C . VAL A 1 226 ? -16.060 10.643 29.368 1.00 93.50 226 VAL A C 1
ATOM 1739 O O . VAL A 1 226 ? -15.856 11.660 30.027 1.00 93.50 226 VAL A O 1
ATOM 1742 N N . ALA A 1 227 ? -17.114 10.538 28.558 1.00 92.06 227 ALA A N 1
ATOM 1743 C CA . ALA A 1 227 ? -18.085 11.610 28.372 1.00 92.06 227 ALA A CA 1
ATOM 1744 C C . ALA A 1 227 ? -18.973 11.850 29.605 1.00 92.06 227 ALA A C 1
ATOM 1746 O O . ALA A 1 227 ? -19.568 12.931 29.710 1.00 92.06 227 ALA A O 1
ATOM 1747 N N . GLY A 1 228 ? -19.054 10.869 30.515 1.00 92.38 228 GLY A N 1
ATOM 1748 C CA . GLY A 1 228 ? -19.971 10.858 31.653 1.00 92.38 228 GLY A CA 1
ATOM 1749 C C . GLY A 1 228 ? -21.424 10.603 31.240 1.00 9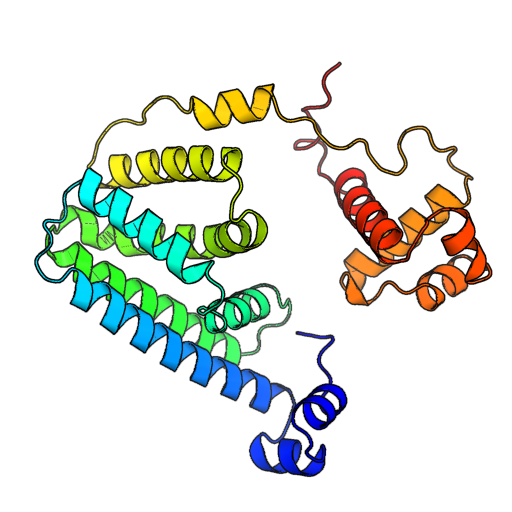2.38 228 GLY A C 1
ATOM 1750 O O . GLY A 1 228 ? -22.337 11.140 31.861 1.00 92.38 228 GLY A O 1
ATOM 1751 N N . THR A 1 229 ? -21.648 9.841 30.165 1.00 92.50 229 THR A N 1
ATOM 1752 C CA . THR A 1 229 ? -22.975 9.606 29.570 1.00 92.50 229 THR A CA 1
ATOM 1753 C C . THR A 1 229 ? -23.314 8.120 29.462 1.00 92.50 229 THR A C 1
ATOM 1755 O O . THR A 1 229 ? -22.489 7.245 29.734 1.00 92.50 229 THR A O 1
ATOM 1758 N N . SER A 1 230 ? -24.552 7.804 29.074 1.00 92.38 230 SER A N 1
ATOM 1759 C CA . SER A 1 230 ? -24.943 6.437 28.732 1.00 92.38 230 SER A CA 1
ATOM 1760 C C . SER A 1 230 ? -24.467 6.066 27.324 1.00 92.38 230 SER A C 1
ATOM 1762 O O . SER A 1 230 ? -24.278 6.913 26.450 1.00 92.38 230 SER A O 1
ATOM 1764 N N . THR A 1 231 ? -24.336 4.766 27.059 1.00 88.00 231 THR A N 1
ATOM 1765 C CA . THR A 1 231 ? -24.034 4.251 25.711 1.00 88.00 231 THR A CA 1
ATOM 1766 C C . THR A 1 231 ? -25.129 4.581 24.691 1.00 88.00 231 THR A C 1
ATOM 1768 O O . THR A 1 231 ? -24.850 4.677 23.498 1.00 88.00 231 THR A O 1
ATOM 1771 N N . SER A 1 232 ? -26.365 4.817 25.146 1.00 89.19 232 SER A N 1
ATOM 1772 C CA . SER A 1 232 ? -27.480 5.244 24.295 1.00 89.19 232 SER A CA 1
ATOM 1773 C C . SER A 1 232 ? -27.326 6.664 23.742 1.00 89.19 232 SER A C 1
ATOM 1775 O O . SER A 1 232 ? -27.938 6.972 22.724 1.00 89.19 232 SER A O 1
ATOM 1777 N N . THR A 1 233 ? -26.489 7.522 24.340 1.00 89.62 233 THR A N 1
ATOM 1778 C CA . THR A 1 233 ? -26.250 8.884 23.832 1.00 89.62 233 THR A CA 1
ATOM 1779 C C . THR A 1 233 ? -25.576 8.876 22.458 1.00 89.62 233 THR A C 1
ATOM 1781 O O . THR A 1 233 ? -25.897 9.708 21.615 1.00 89.62 233 THR A O 1
ATOM 1784 N N . ILE A 1 234 ? -24.690 7.914 22.182 1.00 90.31 234 ILE A N 1
ATOM 1785 C CA . ILE A 1 234 ? -24.088 7.767 20.847 1.00 90.31 234 ILE A CA 1
ATOM 1786 C C . ILE A 1 234 ? -25.148 7.290 19.847 1.00 90.31 234 ILE A C 1
ATOM 1788 O O . ILE A 1 234 ? -25.273 7.869 18.773 1.00 90.31 234 ILE A O 1
ATOM 1792 N N . ALA A 1 235 ? -25.980 6.315 20.225 1.00 89.38 235 ALA A N 1
ATOM 1793 C CA . ALA A 1 235 ? -27.074 5.828 19.377 1.00 89.38 235 ALA A CA 1
ATOM 1794 C C . ALA A 1 235 ? -28.140 6.901 19.069 1.00 89.38 235 ALA A C 1
ATOM 1796 O O . ALA A 1 235 ? -28.832 6.814 18.061 1.00 89.38 235 ALA A O 1
ATOM 1797 N N . TYR A 1 236 ? -28.267 7.927 19.917 1.00 91.94 236 TYR A N 1
ATOM 1798 C CA . TYR A 1 236 ? -29.139 9.076 19.660 1.00 91.94 236 TYR A CA 1
ATOM 1799 C C . TYR A 1 236 ? -28.615 9.979 18.530 1.00 91.94 236 TYR A C 1
ATOM 1801 O O . TYR A 1 236 ? -29.399 10.567 17.789 1.00 91.94 236 TYR A O 1
ATOM 1809 N N . HIS A 1 237 ? -27.293 10.099 18.387 1.00 91.31 237 HIS A N 1
ATOM 1810 C CA . HIS A 1 237 ? -26.659 10.995 17.415 1.00 91.31 237 HIS A CA 1
ATOM 1811 C C . HIS A 1 237 ? -26.200 10.293 16.133 1.00 91.31 237 HIS A C 1
ATOM 1813 O O . HIS A 1 237 ? -26.074 10.951 15.099 1.00 91.31 237 HIS A O 1
ATOM 1819 N N . TRP A 1 238 ? -25.947 8.985 16.187 1.00 93.69 238 TRP A N 1
ATOM 1820 C CA . TRP A 1 238 ? -25.487 8.194 15.051 1.00 93.69 238 TRP A CA 1
ATOM 1821 C C . TRP A 1 238 ? -26.314 6.918 14.891 1.00 93.69 238 TRP A C 1
ATOM 1823 O O . TRP A 1 238 ? -26.613 6.259 15.886 1.00 93.69 238 TRP A O 1
ATOM 1833 N N . PRO A 1 239 ? -26.636 6.529 13.642 1.00 88.38 239 PRO A N 1
ATOM 1834 C CA . PRO A 1 239 ? -27.448 5.344 13.371 1.00 88.38 239 PRO A CA 1
ATOM 1835 C C . PRO A 1 239 ? -26.748 4.048 13.794 1.00 88.38 239 PRO A C 1
ATOM 1837 O O . PRO A 1 239 ? -27.402 3.081 14.172 1.00 88.38 239 PRO A O 1
ATOM 1840 N N . ASP A 1 240 ? -25.416 4.028 13.736 1.00 89.19 240 ASP A N 1
ATOM 1841 C CA . ASP A 1 240 ? -24.600 2.904 14.160 1.00 89.19 240 ASP A CA 1
ATOM 1842 C C . ASP A 1 240 ? -23.187 3.355 14.568 1.00 89.19 240 ASP A C 1
ATOM 1844 O O . ASP A 1 240 ? -22.748 4.487 14.329 1.00 89.19 240 ASP A O 1
ATOM 1848 N N . MET A 1 241 ? -22.456 2.425 15.188 1.00 88.44 241 MET A N 1
ATOM 1849 C CA . MET A 1 241 ? -21.079 2.652 15.624 1.00 88.44 241 MET A CA 1
ATOM 1850 C C . MET A 1 241 ? -20.131 2.900 14.444 1.00 88.44 241 MET A C 1
ATOM 1852 O O . MET A 1 241 ? -19.177 3.660 14.576 1.00 88.44 241 MET A O 1
ATOM 1856 N N . ARG A 1 242 ? -20.379 2.285 13.280 1.00 87.69 242 ARG A N 1
ATOM 1857 C CA . ARG A 1 242 ? -19.522 2.452 12.099 1.00 87.69 242 ARG A CA 1
ATOM 1858 C C . ARG A 1 242 ? -19.553 3.902 11.627 1.00 87.69 242 ARG A C 1
ATOM 1860 O O . ARG A 1 242 ? -18.503 4.463 11.323 1.00 87.69 242 ARG A O 1
ATOM 1867 N N . ARG A 1 243 ? -20.731 4.522 11.593 1.00 89.25 243 ARG A N 1
ATOM 1868 C CA . ARG A 1 243 ? -20.902 5.921 11.216 1.00 89.25 243 ARG A CA 1
ATOM 1869 C C . ARG A 1 243 ? -20.289 6.859 12.245 1.00 89.25 243 ARG A C 1
ATOM 1871 O O . ARG A 1 243 ? -19.628 7.810 11.843 1.00 89.25 243 ARG A O 1
ATOM 1878 N N . PHE A 1 244 ? -20.451 6.570 13.535 1.00 93.00 244 PHE A N 1
ATOM 1879 C CA . PHE A 1 244 ? -19.784 7.335 14.588 1.00 93.00 244 PHE A CA 1
ATOM 1880 C C . PHE A 1 244 ? -18.256 7.284 14.452 1.00 93.00 244 PHE A C 1
ATOM 1882 O O . PHE A 1 244 ? -17.609 8.325 14.467 1.00 93.00 244 PHE A O 1
ATOM 1889 N N . VAL A 1 245 ? -17.680 6.097 14.240 1.00 90.69 245 VAL A N 1
ATOM 1890 C CA . VAL A 1 245 ? -16.234 5.930 14.026 1.00 90.69 245 VAL A CA 1
ATOM 1891 C C . VAL A 1 245 ? -15.766 6.677 12.778 1.00 90.69 245 VAL A C 1
ATOM 1893 O O . VAL A 1 245 ? -14.748 7.354 12.838 1.00 90.69 245 VAL A O 1
ATOM 1896 N N . LEU A 1 246 ? -16.501 6.605 11.663 1.00 88.31 246 LEU A N 1
ATOM 1897 C CA . LEU A 1 246 ? -16.159 7.347 10.442 1.00 88.31 246 LEU A CA 1
ATOM 1898 C C . LEU A 1 246 ? -16.160 8.863 10.668 1.00 88.31 246 LEU A C 1
ATOM 1900 O O . LEU A 1 246 ? -15.215 9.538 10.262 1.00 88.31 246 LEU A O 1
ATOM 1904 N N . ASP A 1 247 ? -17.193 9.393 11.323 1.00 91.00 247 ASP A N 1
ATOM 1905 C CA . ASP A 1 247 ? -17.258 10.812 11.671 1.00 91.00 247 ASP A CA 1
ATOM 1906 C C . ASP A 1 247 ? -16.127 11.182 12.656 1.00 91.00 247 ASP A C 1
ATOM 1908 O O . ASP A 1 247 ? -15.515 12.232 12.512 1.00 91.00 247 ASP A O 1
ATOM 1912 N N . ALA A 1 248 ? -15.777 10.324 13.617 1.00 91.31 248 ALA A N 1
ATOM 1913 C CA . ALA A 1 248 ? -14.666 10.569 14.540 1.00 91.31 248 ALA A CA 1
ATOM 1914 C C . ALA A 1 248 ? -13.292 10.565 13.842 1.00 91.31 248 ALA A C 1
ATOM 1916 O O . ALA A 1 248 ? -12.463 11.418 14.149 1.00 91.31 248 ALA A O 1
ATOM 1917 N N . VAL A 1 249 ? -13.068 9.676 12.865 1.00 88.81 249 VAL A N 1
ATOM 1918 C CA . VAL A 1 249 ? -11.844 9.659 12.039 1.00 88.81 249 VAL A CA 1
ATOM 1919 C C . VAL A 1 249 ? -11.725 10.944 11.222 1.00 88.81 249 VAL A C 1
ATOM 1921 O O . VAL A 1 249 ? -10.676 11.586 11.209 1.00 88.81 249 VAL A O 1
ATOM 1924 N N . TRP A 1 250 ? -12.797 11.361 10.544 1.00 87.38 250 TRP A N 1
ATOM 1925 C CA . TRP A 1 250 ? -12.768 12.624 9.805 1.00 87.38 250 TRP A CA 1
ATOM 1926 C C . TRP A 1 250 ? -12.602 13.816 10.744 1.00 87.38 250 TRP A C 1
ATOM 1928 O O . TRP A 1 250 ? -11.845 14.731 10.436 1.00 87.38 250 TRP A O 1
ATOM 1938 N N . HIS A 1 251 ? -13.244 13.788 11.913 1.00 90.31 251 HIS A N 1
ATOM 1939 C CA . HIS A 1 251 ? -13.072 14.815 12.934 1.00 90.31 251 HIS A CA 1
ATOM 1940 C C . HIS A 1 251 ? -11.620 14.917 13.402 1.00 90.31 251 HIS A C 1
ATOM 1942 O O . HIS A 1 251 ? -11.088 16.022 13.406 1.00 90.31 251 HIS A O 1
ATOM 1948 N N . SER A 1 252 ? -10.942 13.799 13.696 1.00 87.88 252 SER A N 1
ATOM 1949 C CA . SER A 1 252 ? -9.520 13.825 14.069 1.00 87.88 252 SER A CA 1
ATOM 1950 C C . SER A 1 252 ? -8.649 14.394 12.949 1.00 87.88 252 SER A C 1
ATOM 1952 O O . SER A 1 252 ? -7.776 15.216 13.209 1.00 87.88 252 SER A O 1
ATOM 1954 N N . VAL A 1 253 ? -8.926 14.022 11.691 1.00 84.31 253 VAL A N 1
ATOM 1955 C CA . VAL A 1 253 ? -8.202 14.563 10.532 1.00 84.31 253 VAL A CA 1
ATOM 1956 C C . VAL A 1 253 ? -8.375 16.077 10.452 1.00 84.31 253 VAL A C 1
ATOM 1958 O O . VAL A 1 253 ? -7.380 16.783 10.381 1.00 84.31 253 VAL A O 1
ATOM 1961 N N . PHE A 1 254 ? -9.602 16.600 10.500 1.00 83.19 254 PHE A N 1
ATOM 1962 C CA . PHE A 1 254 ? -9.843 18.043 10.384 1.00 83.19 254 PHE A CA 1
ATOM 1963 C C . PHE A 1 254 ? -9.388 18.851 11.601 1.00 83.19 254 PHE A C 1
ATOM 1965 O O . PHE A 1 254 ? -9.008 20.011 11.444 1.00 83.19 254 PHE A O 1
ATOM 1972 N N . ARG A 1 255 ? -9.445 18.264 12.799 1.00 83.44 255 ARG A N 1
ATOM 1973 C CA . ARG A 1 255 ? -9.040 18.911 14.050 1.00 83.44 255 ARG A CA 1
ATOM 1974 C C . ARG A 1 255 ? -7.530 19.119 14.114 1.00 83.44 255 ARG A C 1
ATOM 1976 O O . ARG A 1 255 ? -7.092 20.204 14.485 1.00 83.44 255 ARG A O 1
ATOM 1983 N N . ASP A 1 256 ? -6.768 18.102 13.717 1.00 75.12 256 ASP A N 1
ATOM 1984 C CA . ASP A 1 256 ? -5.314 18.057 13.893 1.00 75.12 256 ASP A CA 1
ATOM 1985 C C . ASP A 1 256 ? -4.537 18.267 12.574 1.00 75.12 256 ASP A C 1
ATOM 1987 O O . ASP A 1 256 ? -3.306 18.197 12.556 1.00 75.12 256 ASP A O 1
ATOM 1991 N N . MET A 1 257 ? -5.228 18.577 11.464 1.00 69.94 257 MET A N 1
ATOM 1992 C CA . MET A 1 257 ? -4.593 18.929 10.190 1.00 69.94 257 MET A CA 1
ATOM 1993 C C . MET A 1 257 ? -3.718 20.183 10.357 1.00 69.94 257 MET A C 1
ATOM 1995 O O . MET A 1 257 ? -4.229 21.251 10.716 1.00 69.94 257 MET A O 1
ATOM 1999 N N . PRO A 1 258 ? -2.411 20.110 10.046 1.00 64.75 258 PRO A N 1
ATOM 2000 C CA . PRO A 1 258 ? -1.545 21.278 10.065 1.00 64.75 258 PRO A CA 1
ATOM 2001 C C . PRO A 1 258 ? -2.112 22.408 9.201 1.00 64.75 258 PRO A C 1
ATOM 2003 O O . PRO A 1 258 ? -2.546 22.183 8.072 1.00 64.75 258 PRO A O 1
ATOM 2006 N N . ARG A 1 259 ? -2.070 23.649 9.700 1.00 59.06 259 ARG A N 1
ATOM 2007 C CA . ARG A 1 259 ? -2.696 24.806 9.028 1.00 59.06 259 ARG A CA 1
ATOM 2008 C C . ARG A 1 259 ? -2.205 25.040 7.594 1.00 59.06 259 ARG A C 1
ATOM 2010 O O . ARG A 1 259 ? -2.967 25.542 6.779 1.00 59.06 259 ARG A O 1
ATOM 2017 N N . TYR A 1 260 ? -0.969 24.649 7.278 1.00 58.19 260 TYR A N 1
ATOM 2018 C CA . TYR A 1 260 ? -0.417 24.744 5.922 1.00 58.19 260 TYR A CA 1
ATOM 2019 C C . TYR A 1 260 ? -1.016 23.713 4.945 1.00 58.19 260 TYR A C 1
ATOM 2021 O O . TYR A 1 260 ? -1.001 23.946 3.742 1.00 58.19 260 TYR A O 1
ATOM 2029 N N . LEU A 1 261 ? -1.582 22.610 5.450 1.00 55.94 261 LEU A N 1
ATOM 2030 C CA . LEU A 1 261 ? -2.399 21.661 4.681 1.00 55.94 261 LEU A CA 1
ATOM 2031 C C . LEU A 1 261 ? -3.886 22.051 4.685 1.00 55.94 261 LEU A C 1
ATOM 2033 O O . LEU A 1 261 ? -4.613 21.709 3.761 1.00 55.94 261 LEU A O 1
ATOM 2037 N N . ALA A 1 262 ? -4.329 22.824 5.682 1.00 56.31 262 ALA A N 1
ATOM 2038 C CA . ALA A 1 262 ? -5.695 23.346 5.776 1.00 56.31 262 ALA A CA 1
ATOM 2039 C C . ALA A 1 262 ? -5.996 24.513 4.803 1.00 56.31 262 ALA A C 1
ATOM 2041 O O . ALA A 1 262 ? -7.119 25.016 4.778 1.00 56.31 262 ALA A O 1
ATOM 2042 N N . GLY A 1 263 ? -5.013 24.944 4.002 1.00 48.09 263 GLY A N 1
ATOM 2043 C CA . GLY A 1 263 ? -5.073 26.091 3.085 1.00 48.09 263 GLY A CA 1
ATOM 2044 C C . GLY A 1 263 ? -5.883 25.900 1.795 1.00 48.09 263 GLY A C 1
ATOM 2045 O O . GLY A 1 263 ? -5.708 26.674 0.863 1.00 48.09 263 GLY A O 1
ATOM 2046 N N . GLN A 1 264 ? -6.757 24.895 1.712 1.00 50.25 264 GLN A N 1
ATOM 2047 C CA . GLN A 1 264 ? -7.708 24.730 0.602 1.00 50.25 264 GLN A CA 1
ATOM 2048 C C . GLN A 1 264 ? -9.141 24.570 1.115 1.00 50.25 264 GLN A C 1
ATOM 2050 O O . GLN A 1 264 ? -9.882 23.688 0.687 1.00 50.25 264 GLN A O 1
ATOM 2055 N N . ARG A 1 265 ? -9.553 25.428 2.054 1.00 39.50 265 ARG A N 1
ATOM 2056 C CA . ARG A 1 265 ? -10.982 25.720 2.185 1.00 39.50 265 ARG A CA 1
ATOM 2057 C C . ARG A 1 265 ? -11.348 26.616 0.998 1.00 39.50 265 ARG A C 1
ATOM 2059 O O . ARG A 1 265 ? -10.774 27.701 0.928 1.00 39.50 265 ARG A O 1
ATOM 2066 N N . PRO A 1 266 ? -12.202 26.185 0.051 1.00 36.81 266 PRO A N 1
ATOM 2067 C CA . PRO A 1 266 ? -12.775 27.134 -0.892 1.00 36.81 266 PRO A CA 1
ATOM 2068 C C . PRO A 1 266 ? -13.527 28.192 -0.076 1.00 36.81 266 PRO A C 1
ATOM 2070 O O . PRO A 1 266 ? -14.263 27.836 0.849 1.00 36.81 266 PRO A O 1
ATOM 2073 N N . GLU A 1 267 ? -13.253 29.465 -0.364 1.00 36.31 267 GLU A N 1
ATOM 2074 C CA . GLU A 1 267 ? -14.098 30.578 0.084 1.00 36.31 267 GLU A CA 1
ATOM 2075 C C . GLU A 1 267 ? -15.522 30.434 -0.470 1.00 36.31 267 GLU A C 1
ATOM 2077 O O . GLU A 1 267 ? -15.669 29.947 -1.619 1.00 36.31 267 GLU A O 1
#

Secondary structure (DSSP, 8-state):
-TT--HHHHHHHTT--HHHHHHHHSSHHHHHHHHHHHHHHHHHHHHHHHHHHTTT----HHHHHHHHHHHHHHHHSTT-HHHHHHHHHHT-S---HHHHHHHHHHHHHHHHHHHHHHTTSGGGTTTHHHHHHHHHHHHHHHHHTTT-HHHHHHHHHHHHHHHHHHTTPPPPP-HHHHHHHHT--PPPPTTTT--TT-HHHHHHHHHHHHHHHH-GGG--HHHHHHHHTS-THHHHHH-SSHHHHHHHHHHHHHHHH--TTTS-----

Sequence (267 aa):
MNSLTLRDLAQAVGKSTTVIVNLFGAKSGLIQAVGEEALRRDAAFHDRFFQAVAGLPVERDNLLALIQHYLNLRAGPDAGFVRIWEGLLLDAEVGPERRDLMARWDAMRREAWRDHLAADDRLVEFAGPLVAWLTMEQFYAGALSGRSDYALIVAEGLGGLVDHAFGRPDGPATATLWRREHLVLPKAPAEGLEPESMRRKLLDIAADQMLAGGVTAVTNRSVSVVAGTSTSTIAYHWPDMRRFVLDAVWHSVFRDMPRYLAGQRPE

Radius of gyration: 22.68 Å; chains: 1; bounding box: 51×56×56 Å

Foldseek 3Di:
DVPDDLVNVCVVVVHDSVVVCVVQVDPVSVLLVLLVVLLVVVLVVLVVLCVVCPPPDPDLVSVLVSLLVVLLVCLDPVVVSLVSVVVLVPDPDADPSSVVSVVSSLVSQLVSQLVSQVVPPLCNVLSNVSSVVSNVCSVVCNVCPPPPLVVLQCSLVSSQSSCVSVVHDRDDSVSVVVCVVVPPDDDQLCVPPDPPDLLVLLLVQQLVLCVVPNLVSDDLVNSCVVSVHHSCVVVVVDVDPVVSSVSSVSNNCVVPPDVVRVPPPDD

pLDDT: mean 87.81, std 10.62, range [36.31, 98.06]